Protein AF-A0A1G1VL61-F1 (afdb_monomer)

Structure (mmCIF, N/CA/C/O backbone):
data_AF-A0A1G1VL61-F1
#
_entry.id   AF-A0A1G1VL61-F1
#
loop_
_atom_site.group_PDB
_atom_site.id
_atom_site.type_symbol
_atom_site.label_atom_id
_atom_site.label_alt_id
_atom_site.label_comp_id
_atom_site.label_asym_id
_atom_site.label_entity_id
_atom_site.label_seq_id
_atom_site.pdbx_PDB_ins_code
_atom_site.Cartn_x
_atom_site.Cartn_y
_atom_site.Cartn_z
_atom_site.occupancy
_atom_site.B_iso_or_equiv
_atom_site.auth_seq_id
_atom_site.auth_comp_id
_atom_site.auth_asym_id
_atom_site.auth_atom_id
_atom_site.pdbx_PDB_model_num
ATOM 1 N N . MET A 1 1 ? 10.525 -21.951 -24.535 1.00 38.69 1 MET A N 1
ATOM 2 C CA . MET A 1 1 ? 9.734 -23.076 -23.991 1.00 38.69 1 MET A CA 1
ATOM 3 C C . MET A 1 1 ? 8.609 -22.480 -23.160 1.00 38.69 1 MET A C 1
ATOM 5 O O . MET A 1 1 ? 8.905 -21.540 -22.434 1.00 38.69 1 MET A O 1
ATOM 9 N N . PRO A 1 2 ? 7.349 -22.923 -23.285 1.00 36.00 2 PRO A N 1
ATOM 10 C CA . PRO A 1 2 ? 6.285 -22.429 -22.418 1.00 36.00 2 PRO A CA 1
ATOM 11 C C . PRO A 1 2 ? 6.522 -22.959 -20.998 1.00 36.00 2 PRO A C 1
ATOM 13 O O . PRO A 1 2 ? 6.741 -24.156 -20.819 1.00 36.00 2 PRO A O 1
ATOM 16 N N . HIS A 1 3 ? 6.521 -22.069 -20.005 1.00 34.16 3 HIS A N 1
ATOM 17 C CA . HIS A 1 3 ? 6.534 -22.472 -18.600 1.00 34.16 3 HIS A CA 1
ATOM 18 C C . HIS A 1 3 ? 5.297 -23.338 -18.308 1.00 34.16 3 HIS A C 1
ATOM 20 O O . HIS A 1 3 ? 4.214 -23.023 -18.818 1.00 34.16 3 HIS A O 1
ATOM 26 N N . PRO A 1 4 ? 5.420 -24.416 -17.513 1.00 39.47 4 PRO A N 1
ATOM 27 C CA . PRO A 1 4 ? 4.259 -25.160 -17.054 1.00 39.47 4 PRO A CA 1
ATOM 28 C C . PRO A 1 4 ? 3.351 -24.191 -16.295 1.00 39.47 4 PRO A C 1
ATOM 30 O O . PRO A 1 4 ? 3.792 -23.542 -15.348 1.00 39.47 4 PRO A O 1
ATOM 33 N N . LYS A 1 5 ? 2.094 -24.061 -16.724 1.00 43.06 5 LYS A N 1
ATOM 34 C CA . LYS A 1 5 ? 1.066 -23.432 -15.897 1.00 43.06 5 LYS A CA 1
ATOM 35 C C . LYS A 1 5 ? 0.778 -24.406 -14.760 1.00 43.06 5 LYS A C 1
ATOM 37 O O . LYS A 1 5 ? -0.029 -25.313 -14.928 1.00 43.06 5 LYS A O 1
ATOM 42 N N . GLU A 1 6 ? 1.483 -24.270 -13.643 1.00 48.53 6 GLU A N 1
ATOM 43 C CA . GLU A 1 6 ? 1.003 -24.841 -12.389 1.00 48.53 6 GLU A CA 1
ATOM 44 C C . GLU A 1 6 ? -0.341 -24.174 -12.087 1.00 48.53 6 GLU A C 1
ATOM 46 O O . GLU A 1 6 ? -0.409 -22.985 -11.774 1.00 48.53 6 GLU A O 1
ATOM 51 N N . GLU A 1 7 ? -1.431 -24.920 -12.255 1.00 48.75 7 GLU A N 1
ATOM 52 C CA . GLU A 1 7 ? -2.734 -24.519 -11.739 1.00 48.75 7 GLU A CA 1
ATOM 53 C C . GLU A 1 7 ? -2.649 -24.544 -10.211 1.00 48.75 7 GLU A C 1
ATOM 55 O O . GLU A 1 7 ? -2.869 -25.568 -9.563 1.00 48.75 7 GLU A O 1
ATOM 60 N N . LEU A 1 8 ? -2.281 -23.402 -9.624 1.00 55.00 8 LEU A N 1
ATOM 61 C CA . LEU A 1 8 ? -2.413 -23.170 -8.192 1.00 55.00 8 LEU A CA 1
ATOM 62 C C . LEU A 1 8 ? -3.884 -23.380 -7.827 1.00 55.00 8 LEU A C 1
ATOM 64 O O . LEU A 1 8 ? -4.746 -22.561 -8.145 1.00 55.00 8 LEU A O 1
ATOM 68 N N . THR A 1 9 ? -4.176 -24.492 -7.158 1.00 61.91 9 THR A N 1
ATOM 69 C CA . THR A 1 9 ? -5.489 -24.723 -6.557 1.00 61.91 9 THR A CA 1
ATOM 70 C C . THR A 1 9 ? -5.588 -23.820 -5.330 1.00 61.91 9 THR A C 1
ATOM 72 O O . THR A 1 9 ? -5.198 -24.196 -4.228 1.00 61.91 9 THR A O 1
ATOM 75 N N . ILE A 1 10 ? -6.033 -22.581 -5.533 1.00 60.66 10 ILE A N 1
ATOM 76 C CA . ILE A 1 10 ? -6.198 -21.606 -4.454 1.00 60.66 10 ILE A CA 1
ATOM 77 C C . ILE A 1 10 ? -7.452 -21.981 -3.666 1.00 60.66 10 ILE A C 1
ATOM 79 O O . ILE A 1 10 ? -8.575 -21.846 -4.153 1.00 60.66 10 ILE A O 1
ATOM 83 N N . ILE A 1 11 ? -7.265 -22.448 -2.434 1.00 69.19 11 ILE A N 1
ATOM 84 C CA . ILE A 1 11 ? -8.365 -22.654 -1.490 1.00 69.19 11 ILE A CA 1
ATOM 85 C C . ILE A 1 11 ? -8.821 -21.263 -1.010 1.00 69.19 11 ILE A C 1
ATOM 87 O O . ILE A 1 11 ? -7.979 -20.463 -0.612 1.00 69.19 11 ILE A O 1
ATOM 91 N N . PRO A 1 12 ? -10.123 -20.921 -1.006 1.00 70.69 12 PRO A N 1
ATOM 92 C CA . PRO A 1 12 ? -10.587 -19.579 -0.629 1.00 70.69 12 PRO A CA 1
ATOM 93 C C . PRO A 1 12 ? -10.062 -19.068 0.725 1.00 70.69 12 PRO A C 1
ATOM 95 O O . PRO A 1 12 ? -9.829 -17.871 0.882 1.00 70.69 12 PRO A O 1
ATOM 98 N N . GLU A 1 13 ? -9.838 -19.975 1.676 1.00 73.31 13 GLU A N 1
ATOM 99 C CA . GLU A 1 13 ? -9.295 -19.700 3.013 1.00 73.31 13 GLU A CA 1
ATOM 100 C C . GLU A 1 13 ? -7.820 -19.276 2.995 1.00 73.31 13 GLU A C 1
ATOM 102 O O . GLU A 1 13 ? -7.398 -18.516 3.865 1.00 73.31 13 GLU A O 1
ATOM 107 N N . THR A 1 14 ? -7.034 -19.705 1.999 1.00 80.19 14 THR A N 1
ATOM 108 C CA . THR A 1 14 ? -5.653 -19.224 1.837 1.00 80.19 14 THR A CA 1
ATOM 109 C C . THR A 1 14 ? -5.646 -17.811 1.266 1.00 80.19 14 THR A C 1
ATOM 111 O O . THR A 1 14 ? -4.883 -16.960 1.722 1.00 80.19 14 THR A O 1
ATOM 114 N N . LEU A 1 15 ? -6.553 -17.513 0.329 1.00 86.19 15 LEU A N 1
ATOM 115 C CA . LEU A 1 15 ? -6.683 -16.171 -0.237 1.00 86.19 15 LEU A CA 1
ATOM 116 C C . LEU A 1 15 ? -7.316 -15.175 0.738 1.00 86.19 15 LEU A C 1
ATOM 118 O O . LEU A 1 15 ? -7.045 -13.988 0.619 1.00 86.19 15 LEU A O 1
ATOM 122 N N . TRP A 1 16 ? -8.124 -15.610 1.701 1.00 89.88 16 TRP A N 1
ATOM 123 C CA . TRP A 1 16 ? -8.750 -14.744 2.706 1.00 89.88 16 TRP A CA 1
ATOM 124 C C . TRP A 1 16 ? -8.612 -15.370 4.096 1.00 89.88 16 TRP A C 1
ATOM 126 O O . TRP A 1 16 ? -9.572 -15.956 4.603 1.00 89.88 16 TRP A O 1
ATOM 136 N N . PRO A 1 17 ? -7.424 -15.273 4.715 1.00 92.38 17 PRO A N 1
ATOM 137 C CA . PRO A 1 17 ? -7.204 -15.868 6.020 1.00 92.38 17 PRO A CA 1
ATOM 138 C C . PRO A 1 17 ? -8.090 -15.188 7.069 1.00 92.38 17 PRO A C 1
ATOM 140 O O . PRO A 1 17 ? -8.279 -13.972 7.055 1.00 92.38 17 PRO A O 1
ATOM 143 N N . SER A 1 18 ? -8.613 -15.974 8.009 1.00 92.25 18 SER A N 1
ATOM 144 C CA . SER A 1 18 ? -9.629 -15.538 8.981 1.00 92.25 18 SER A CA 1
ATOM 145 C C . SER A 1 18 ? -9.185 -14.409 9.915 1.00 92.25 18 SER A C 1
ATOM 147 O O . SER A 1 18 ? -10.031 -13.723 10.488 1.00 92.25 18 SER A O 1
ATOM 149 N N . HIS A 1 19 ? -7.874 -14.195 10.069 1.00 93.75 19 HIS A N 1
ATOM 150 C CA . HIS A 1 19 ? -7.347 -13.082 10.853 1.00 93.75 19 HIS A CA 1
ATOM 151 C C . HIS A 1 19 ? -7.482 -11.724 10.143 1.00 93.75 19 HIS A C 1
ATOM 153 O O . HIS A 1 19 ? -7.503 -10.701 10.821 1.00 93.75 19 HIS A O 1
ATOM 159 N N . LEU A 1 20 ? -7.624 -11.694 8.812 1.00 96.88 20 LEU A N 1
ATOM 160 C CA . LEU A 1 20 ? -7.815 -10.461 8.046 1.00 96.88 20 LEU A CA 1
ATOM 161 C C . LEU A 1 20 ? -9.302 -10.113 7.960 1.00 96.88 20 LEU A C 1
ATOM 163 O O . LEU A 1 20 ? -10.053 -10.669 7.154 1.00 96.88 20 LEU A O 1
ATOM 167 N N . LEU A 1 21 ? -9.729 -9.168 8.795 1.00 97.81 21 LEU A N 1
ATOM 168 C CA . LEU A 1 21 ? -11.098 -8.668 8.791 1.00 97.81 21 LEU A CA 1
ATOM 169 C C . LEU A 1 21 ? -11.224 -7.523 7.793 1.00 97.81 21 LEU A C 1
ATOM 171 O O . LEU A 1 21 ? -10.559 -6.505 7.926 1.00 97.81 21 LEU A O 1
ATOM 175 N N . TYR A 1 22 ? -12.111 -7.673 6.816 1.00 97.81 22 TYR A N 1
ATOM 176 C CA . TYR A 1 22 ? -12.442 -6.620 5.860 1.00 97.81 22 TYR A CA 1
ATOM 177 C C . TYR A 1 22 ? -13.858 -6.140 6.109 1.00 97.81 22 TYR A C 1
ATOM 179 O O . TYR A 1 22 ? -14.789 -6.945 6.046 1.00 97.81 22 TYR A O 1
ATOM 187 N N . TRP A 1 23 ? -14.038 -4.833 6.294 1.00 97.38 23 TRP A N 1
ATOM 188 C CA . TRP A 1 23 ? -15.348 -4.237 6.558 1.00 97.38 23 TRP A CA 1
ATOM 189 C C . TRP A 1 23 ? -16.399 -4.682 5.535 1.00 97.38 23 TRP A C 1
ATOM 191 O O . TRP A 1 23 ? -17.461 -5.180 5.897 1.00 97.38 23 TRP A O 1
ATOM 201 N N . ARG A 1 24 ? -16.068 -4.603 4.238 1.00 95.62 24 ARG A N 1
ATOM 202 C CA . ARG A 1 24 ? -16.962 -4.991 3.129 1.00 95.62 24 ARG A CA 1
ATOM 203 C C . ARG A 1 24 ? -17.311 -6.485 3.076 1.00 95.62 24 ARG A C 1
ATOM 205 O O . ARG A 1 24 ? -18.178 -6.877 2.301 1.00 95.62 24 ARG A O 1
ATOM 212 N N . ARG A 1 25 ? -16.617 -7.324 3.851 1.00 95.06 25 ARG A N 1
ATOM 213 C CA . ARG A 1 25 ? -16.835 -8.778 3.941 1.00 95.06 25 ARG A CA 1
ATOM 214 C C . ARG A 1 25 ? -17.492 -9.195 5.259 1.00 95.06 25 ARG A C 1
ATOM 216 O O . ARG A 1 25 ? -17.761 -10.380 5.439 1.00 95.06 25 ARG A O 1
ATOM 223 N N . MET A 1 26 ? -17.740 -8.252 6.166 1.00 96.50 26 MET A N 1
ATOM 224 C CA . MET A 1 26 ? -18.399 -8.497 7.444 1.00 96.50 26 MET A CA 1
ATOM 225 C C . MET A 1 26 ? -19.888 -8.155 7.350 1.00 96.50 26 MET A C 1
ATOM 227 O O . MET A 1 26 ? -20.282 -7.133 6.793 1.00 96.50 26 MET A O 1
ATOM 231 N N . GLY A 1 27 ? -20.735 -9.005 7.927 1.00 96.94 27 GLY A N 1
ATOM 232 C CA . GLY A 1 27 ? -22.134 -8.677 8.181 1.00 96.94 27 GLY A CA 1
ATOM 233 C C . GLY A 1 27 ? -22.278 -7.716 9.364 1.00 96.94 27 GLY A C 1
ATOM 234 O O . GLY A 1 27 ? -21.432 -7.678 10.257 1.00 96.94 27 GLY A O 1
ATOM 235 N N . SER A 1 28 ? -23.400 -6.995 9.431 1.00 96.62 28 SER A N 1
ATOM 236 C CA . SER A 1 28 ? -23.691 -6.048 10.523 1.00 96.62 28 SER A CA 1
ATOM 237 C C . SER A 1 28 ? -23.588 -6.675 11.917 1.00 96.62 28 SER A C 1
ATOM 239 O O . SER A 1 28 ? -23.075 -6.049 12.841 1.00 96.62 28 SER A O 1
ATOM 241 N N . ARG A 1 29 ? -24.010 -7.938 12.063 1.00 97.62 29 ARG A N 1
ATOM 242 C CA . ARG A 1 29 ? -23.866 -8.698 13.310 1.00 97.62 29 ARG A CA 1
ATOM 243 C C . ARG A 1 29 ? -22.401 -8.887 13.714 1.00 97.62 29 ARG A C 1
ATOM 245 O O . ARG A 1 29 ? -22.082 -8.681 14.875 1.00 97.62 29 ARG A O 1
ATOM 252 N N . GLN A 1 30 ? -21.522 -9.227 12.769 1.00 97.19 30 GLN A N 1
ATOM 253 C CA . GLN A 1 30 ? -20.094 -9.423 13.047 1.00 97.19 30 GLN A CA 1
ATOM 254 C C . GLN A 1 30 ? -19.422 -8.113 13.471 1.00 97.19 30 GLN A C 1
ATOM 256 O O . GLN A 1 30 ? -18.553 -8.128 14.334 1.00 97.19 30 GLN A O 1
ATOM 261 N N . ILE A 1 31 ? -19.835 -6.981 12.891 1.00 97.12 31 ILE A N 1
ATOM 262 C CA . ILE A 1 31 ? -19.342 -5.653 13.286 1.00 97.12 31 ILE A CA 1
ATOM 263 C C . ILE A 1 31 ? -19.796 -5.315 14.715 1.00 97.12 31 ILE A C 1
ATOM 265 O O . ILE A 1 31 ? -18.966 -4.912 15.526 1.00 97.12 31 ILE A O 1
ATOM 269 N N . SER A 1 32 ? -21.075 -5.536 15.050 1.00 96.88 32 SER A N 1
ATOM 270 C CA . SER A 1 32 ? -21.592 -5.323 16.416 1.00 96.88 32 SER A CA 1
ATOM 271 C C . SER A 1 32 ? -20.860 -6.197 17.435 1.00 96.88 32 SER A C 1
ATOM 273 O O . SER A 1 32 ? -20.346 -5.693 18.428 1.00 96.88 32 SER A O 1
ATOM 275 N N . GLU A 1 33 ? -20.738 -7.498 17.150 1.00 97.38 33 GLU A N 1
ATOM 276 C CA . GLU A 1 33 ? -20.029 -8.450 18.011 1.00 97.38 33 GLU A CA 1
ATOM 277 C C . GLU A 1 33 ? -18.554 -8.060 18.181 1.00 97.38 33 GLU A C 1
ATOM 279 O O . GLU A 1 33 ? -18.037 -8.122 19.293 1.00 97.38 33 GLU A O 1
ATOM 284 N N . TYR A 1 34 ? -17.887 -7.591 17.119 1.00 97.31 34 TYR A N 1
ATOM 285 C CA . TYR A 1 34 ? -16.512 -7.100 17.206 1.00 97.31 34 TYR A CA 1
ATOM 286 C C . TYR A 1 34 ? -16.393 -5.922 18.180 1.00 97.31 34 TYR A C 1
ATOM 288 O O . TYR A 1 34 ? -15.501 -5.927 19.028 1.00 97.31 34 TYR A O 1
ATOM 296 N N . VAL A 1 35 ? -17.284 -4.931 18.091 1.00 96.25 35 VAL A N 1
ATOM 297 C CA . VAL A 1 35 ? -17.274 -3.761 18.984 1.00 96.25 35 VAL A CA 1
ATOM 298 C C . VAL A 1 35 ? -17.598 -4.151 20.429 1.00 96.25 35 VAL A C 1
ATOM 300 O O . VAL A 1 35 ? -16.987 -3.627 21.356 1.00 96.25 35 VAL A O 1
ATOM 303 N N . GLU A 1 36 ? -18.536 -5.070 20.644 1.00 96.12 36 GLU A N 1
ATOM 304 C CA . GLU A 1 36 ? -18.934 -5.509 21.987 1.00 96.12 36 GLU A CA 1
ATOM 305 C C . GLU A 1 36 ? -17.860 -6.363 22.675 1.00 96.12 36 GLU A C 1
ATOM 307 O O . GLU A 1 36 ? -17.663 -6.259 23.885 1.00 96.12 36 GLU A O 1
ATOM 312 N N . GLN A 1 37 ? -17.171 -7.220 21.916 1.00 96.38 37 GLN A N 1
ATOM 313 C CA . GLN A 1 37 ? -16.260 -8.231 22.463 1.00 96.38 37 GLN A CA 1
ATOM 314 C C . GLN A 1 37 ? -14.792 -7.791 22.459 1.00 96.38 37 GLN A C 1
ATOM 316 O O . GLN A 1 37 ? -13.996 -8.300 23.251 1.00 96.38 37 GLN A O 1
ATOM 321 N N . THR A 1 38 ? -14.410 -6.858 21.583 1.00 95.06 38 THR A N 1
ATOM 322 C CA . THR A 1 38 ? -13.029 -6.372 21.496 1.00 95.06 38 THR A CA 1
ATOM 323 C C . THR A 1 38 ? -12.827 -5.212 22.466 1.00 95.06 38 THR A C 1
ATOM 325 O O . THR A 1 38 ? -13.545 -4.218 22.366 1.00 95.06 38 THR A O 1
ATOM 328 N N . PRO A 1 39 ? -11.833 -5.263 23.370 1.00 92.25 39 PRO A N 1
ATOM 329 C CA . PRO A 1 39 ? -11.508 -4.129 24.229 1.00 92.25 39 PRO A CA 1
ATOM 330 C C . PRO A 1 39 ? -11.236 -2.858 23.418 1.00 92.25 39 PRO A C 1
ATOM 332 O O . PRO A 1 39 ? -10.547 -2.906 22.396 1.00 92.25 39 PRO A O 1
ATOM 335 N N . SER A 1 40 ? -11.760 -1.716 23.873 1.00 88.75 40 SER A N 1
ATOM 336 C CA . SER A 1 40 ? -11.710 -0.436 23.142 1.00 88.75 40 SER A CA 1
ATOM 337 C C . SER A 1 40 ? -10.297 -0.023 22.713 1.00 88.75 40 SER A C 1
ATOM 339 O O . SER A 1 40 ? -10.105 0.614 21.679 1.00 88.75 40 SER A O 1
ATOM 341 N N . GLU A 1 41 ? -9.283 -0.413 23.482 1.00 87.50 41 GLU A N 1
ATOM 342 C CA . GLU A 1 41 ? -7.887 -0.123 23.211 1.00 87.50 41 GLU A CA 1
ATOM 343 C C . GLU A 1 41 ? -7.312 -0.924 22.038 1.00 87.50 41 GLU A C 1
ATOM 345 O O . GLU A 1 41 ? -6.346 -0.464 21.428 1.00 87.50 41 GLU A O 1
ATOM 350 N N . LYS A 1 42 ? -7.936 -2.061 21.702 1.00 91.88 42 LYS A N 1
ATOM 351 C CA . LYS A 1 42 ? -7.600 -2.947 20.579 1.00 91.88 42 LYS A CA 1
ATOM 352 C C . LYS A 1 42 ? -8.512 -2.763 19.363 1.00 91.88 42 LYS A C 1
ATOM 354 O O . LYS A 1 42 ? -8.236 -3.332 18.312 1.00 91.88 42 LYS A O 1
ATOM 359 N N . GLN A 1 43 ? -9.581 -1.976 19.481 1.00 95.19 43 GLN A N 1
ATOM 360 C CA . GLN A 1 43 ? -10.453 -1.651 18.356 1.00 95.19 43 GLN A CA 1
ATOM 361 C C . GLN A 1 43 ? -9.757 -0.656 17.424 1.00 95.19 43 GLN A C 1
ATOM 363 O O . GLN A 1 43 ? -9.713 0.542 17.702 1.00 95.19 43 GLN A O 1
ATOM 368 N N . LEU A 1 44 ? -9.224 -1.158 16.312 1.00 97.44 44 LEU A N 1
ATOM 369 C CA . LEU A 1 44 ? -8.540 -0.366 15.296 1.00 97.44 44 LEU A CA 1
ATOM 370 C C . LEU A 1 44 ? -9.173 -0.587 13.921 1.00 97.44 44 LEU A C 1
ATOM 372 O O . LEU A 1 44 ? -9.375 -1.729 13.504 1.00 97.44 44 LEU A O 1
ATOM 376 N N . ILE A 1 45 ? -9.424 0.510 13.210 1.00 98.19 45 ILE A N 1
ATOM 377 C CA . ILE A 1 45 ? -9.709 0.498 11.775 1.00 98.19 45 ILE A CA 1
ATOM 378 C C . ILE A 1 45 ? -8.443 0.901 11.013 1.00 98.19 45 ILE A C 1
ATOM 380 O O . ILE A 1 45 ? -7.865 1.956 11.287 1.00 98.19 45 ILE A O 1
ATOM 384 N N . LEU A 1 46 ? -8.033 0.080 10.049 1.00 98.25 46 LEU A N 1
ATOM 385 C CA . LEU A 1 46 ? -7.002 0.415 9.069 1.00 98.25 46 LEU A CA 1
ATOM 386 C C . LEU A 1 46 ? -7.678 0.851 7.773 1.00 98.25 46 LEU A C 1
ATOM 388 O O . LEU A 1 46 ? -8.406 0.070 7.171 1.00 98.25 46 LEU A O 1
ATOM 392 N N . PHE A 1 47 ? -7.423 2.069 7.318 1.00 96.81 47 PHE A N 1
ATOM 393 C CA . PHE A 1 47 ? -7.833 2.510 5.991 1.00 96.81 47 PHE A CA 1
ATOM 394 C C . PHE A 1 47 ? -6.709 2.251 4.996 1.00 96.81 47 PHE A C 1
ATOM 396 O O . PHE A 1 47 ? -5.612 2.771 5.186 1.00 96.81 47 PHE A O 1
ATOM 403 N N . ALA A 1 48 ? -6.983 1.496 3.937 1.00 96.62 48 ALA A N 1
ATOM 404 C CA . ALA A 1 48 ? -6.114 1.436 2.764 1.00 96.62 48 ALA A CA 1
ATOM 405 C C . ALA A 1 48 ? -6.627 2.450 1.738 1.00 96.62 48 ALA A C 1
ATOM 407 O O . ALA A 1 48 ? -7.806 2.414 1.377 1.00 96.62 48 ALA A O 1
ATOM 408 N N . TRP A 1 49 ? -5.774 3.380 1.306 1.00 93.06 49 TRP A N 1
ATOM 409 C CA . TRP A 1 49 ? -6.202 4.480 0.443 1.00 93.06 49 TRP A CA 1
ATOM 410 C C . TRP A 1 49 ? -5.153 4.847 -0.599 1.00 93.06 49 TRP A C 1
ATOM 412 O O . TRP A 1 49 ? -3.972 4.969 -0.293 1.00 93.06 49 TRP A O 1
ATOM 422 N N . GLY A 1 50 ? -5.609 5.069 -1.820 1.00 92.44 50 GLY A N 1
ATOM 423 C CA . GLY A 1 50 ? -4.842 5.545 -2.957 1.00 92.44 50 GLY A CA 1
ATOM 424 C C . GLY A 1 50 ? -5.743 6.385 -3.857 1.00 92.44 50 GLY A C 1
ATOM 425 O O . GLY A 1 50 ? -6.634 7.098 -3.383 1.00 92.44 50 GLY A O 1
ATOM 426 N N . VAL A 1 51 ? -5.511 6.317 -5.160 1.00 90.50 51 VAL A N 1
ATOM 427 C CA . VAL A 1 51 ? -6.300 7.027 -6.164 1.00 90.50 51 VAL A CA 1
ATOM 428 C C . VAL A 1 51 ? -6.268 6.256 -7.481 1.00 90.50 51 VAL A C 1
ATOM 430 O O . VAL A 1 51 ? -5.328 5.515 -7.757 1.00 90.50 51 VAL A O 1
ATOM 433 N N . LEU A 1 52 ? -7.310 6.414 -8.299 1.00 91.94 52 LEU A N 1
ATOM 434 C CA . LEU A 1 52 ? -7.270 5.976 -9.691 1.00 91.94 52 LEU A CA 1
ATOM 435 C C . LEU A 1 52 ? -6.524 7.011 -10.517 1.00 91.94 52 LEU A C 1
ATOM 437 O O . LEU A 1 52 ? -7.071 8.076 -10.821 1.00 91.94 52 LEU A O 1
ATOM 441 N N . GLU A 1 53 ? -5.293 6.693 -10.894 1.00 88.88 53 GLU A N 1
ATOM 442 C CA . GLU A 1 53 ? -4.452 7.594 -11.664 1.00 88.88 53 GLU A CA 1
ATOM 443 C C . GLU A 1 53 ? -3.459 6.871 -12.580 1.00 88.88 53 GLU A C 1
ATOM 445 O O . GLU A 1 53 ? -3.175 5.684 -12.426 1.00 88.88 53 GLU A O 1
ATOM 450 N N . ALA A 1 54 ? -2.960 7.562 -13.604 1.00 87.88 54 ALA A N 1
ATOM 451 C CA . ALA A 1 54 ? -2.125 6.916 -14.610 1.00 87.88 54 ALA A CA 1
ATOM 452 C C . ALA A 1 54 ? -0.718 6.611 -14.081 1.00 87.88 54 ALA A C 1
ATOM 454 O O . ALA A 1 5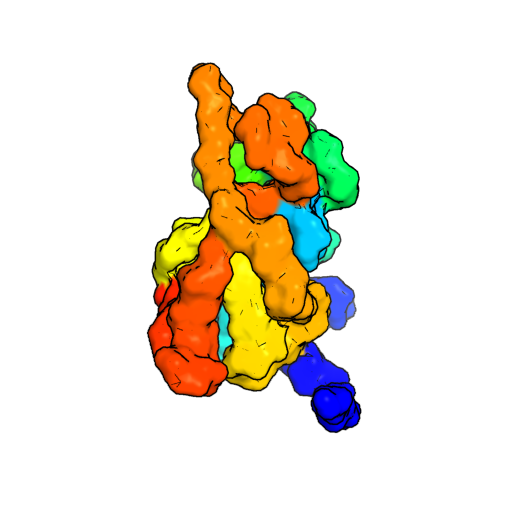4 ? 0.016 7.518 -13.697 1.00 87.88 54 ALA A O 1
ATOM 455 N N . HIS A 1 55 ? -0.315 5.343 -14.166 1.00 89.88 55 HIS A N 1
ATOM 456 C CA . HIS A 1 55 ? 0.981 4.845 -13.705 1.00 89.88 55 HIS A CA 1
ATOM 457 C C . HIS A 1 55 ? 1.852 4.335 -14.859 1.00 89.88 55 HIS A C 1
ATOM 459 O O . HIS A 1 55 ? 2.437 3.250 -14.830 1.00 89.88 55 HIS A O 1
ATOM 465 N N . GLY A 1 56 ? 1.925 5.114 -15.934 1.00 84.75 56 GLY A N 1
ATOM 466 C CA . GLY A 1 56 ? 2.647 4.687 -17.120 1.00 84.75 56 GLY A CA 1
ATOM 467 C C . GLY A 1 56 ? 1.865 3.698 -17.985 1.00 84.75 56 GLY A C 1
ATOM 468 O O . GLY A 1 56 ? 0.668 3.487 -17.802 1.00 84.75 56 GLY A O 1
ATOM 469 N N . PRO A 1 57 ? 2.535 3.096 -18.980 1.00 84.94 57 PRO A N 1
ATOM 470 C CA . PRO A 1 57 ? 1.885 2.207 -19.938 1.00 84.94 57 PRO A CA 1
ATOM 471 C C . PRO A 1 57 ? 1.600 0.800 -19.394 1.00 84.94 57 PRO A C 1
ATOM 473 O O . PRO A 1 57 ? 0.859 0.060 -20.040 1.00 84.94 57 PRO A O 1
ATOM 476 N N . PHE A 1 58 ? 2.209 0.406 -18.270 1.00 90.38 58 PHE A N 1
ATOM 477 C CA . PHE A 1 58 ? 2.235 -0.996 -17.840 1.00 90.38 58 PHE A CA 1
ATOM 478 C C . PHE A 1 58 ? 1.632 -1.265 -16.464 1.00 90.38 58 PHE A C 1
ATOM 480 O O . PHE A 1 58 ? 1.168 -2.382 -16.235 1.00 90.38 58 PHE A O 1
ATOM 487 N N . LEU A 1 59 ? 1.632 -0.288 -15.556 1.00 93.00 59 LEU A N 1
ATOM 488 C CA . LEU A 1 59 ? 1.024 -0.458 -14.238 1.00 93.00 59 LEU A CA 1
ATOM 489 C C . LEU A 1 59 ? -0.474 -0.114 -14.282 1.00 93.00 59 LEU A C 1
ATOM 491 O O . LEU A 1 59 ? -0.901 0.701 -15.106 1.00 93.00 59 LEU A O 1
ATOM 495 N N . PRO A 1 60 ? -1.295 -0.742 -13.423 1.00 93.44 60 PRO A N 1
ATOM 496 C CA . PRO A 1 60 ? -2.726 -0.471 -13.372 1.00 93.44 60 PRO A CA 1
ATOM 497 C C . PRO A 1 60 ? -3.012 0.947 -12.868 1.00 93.44 60 PRO A C 1
ATOM 499 O O . PRO A 1 60 ? -2.251 1.511 -12.092 1.00 93.44 60 PRO A O 1
ATOM 502 N N . VAL A 1 61 ? -4.171 1.499 -13.234 1.00 92.81 61 VAL A N 1
ATOM 503 C CA . VAL A 1 61 ? -4.594 2.814 -12.717 1.00 92.81 61 VAL A CA 1
ATOM 504 C C . VAL A 1 61 ? -4.902 2.807 -11.217 1.00 92.81 61 VAL A C 1
ATOM 506 O O . VAL A 1 61 ? -4.827 3.841 -10.576 1.00 92.81 61 VAL A O 1
ATOM 509 N N . ALA A 1 62 ? -5.212 1.639 -10.652 1.00 94.94 62 ALA A N 1
ATOM 510 C CA . ALA A 1 62 ? -5.440 1.428 -9.221 1.00 94.94 62 ALA A CA 1
ATOM 511 C C . ALA A 1 62 ? -4.152 1.050 -8.462 1.00 94.94 62 ALA A C 1
ATOM 513 O O . ALA A 1 62 ? -4.213 0.437 -7.401 1.00 94.94 62 ALA A O 1
ATOM 514 N N . ASN A 1 63 ? -2.973 1.346 -9.025 1.00 95.38 63 ASN A N 1
ATOM 515 C CA . ASN A 1 63 ? -1.690 0.967 -8.436 1.00 95.38 63 ASN A CA 1
ATOM 516 C C . ASN A 1 63 ? -1.596 1.373 -6.957 1.00 95.38 63 ASN A C 1
ATOM 518 O O . ASN A 1 63 ? -1.354 0.517 -6.112 1.00 95.38 63 ASN A O 1
ATOM 522 N N . ASP A 1 64 ? -1.892 2.630 -6.635 1.00 94.94 64 ASP A N 1
ATOM 523 C CA . ASP A 1 64 ? -1.759 3.175 -5.279 1.00 94.94 64 ASP A CA 1
ATOM 524 C C . ASP A 1 64 ? -2.627 2.451 -4.251 1.00 94.94 64 ASP A C 1
ATOM 526 O O . ASP A 1 64 ? -2.178 2.145 -3.142 1.00 94.94 64 ASP A O 1
ATOM 530 N N . SER A 1 65 ? -3.876 2.146 -4.611 1.00 95.75 65 SER A N 1
ATOM 531 C CA . SER A 1 65 ? -4.807 1.455 -3.720 1.00 95.75 65 SER A CA 1
ATOM 532 C C . SER A 1 65 ? -4.444 -0.021 -3.568 1.00 95.75 65 SER A C 1
ATOM 534 O O . SER A 1 65 ? -4.518 -0.552 -2.456 1.00 95.75 65 SER A O 1
ATOM 536 N N . HIS A 1 66 ? -3.977 -0.682 -4.632 1.00 97.56 66 HIS A N 1
ATOM 537 C CA . HIS A 1 66 ? -3.471 -2.053 -4.559 1.00 97.56 66 HIS A CA 1
ATOM 538 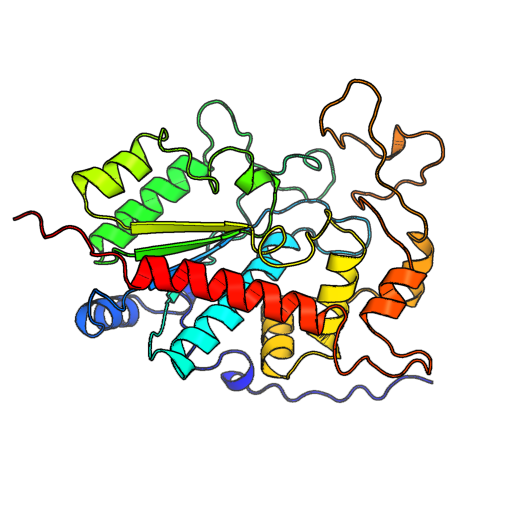C C . HIS A 1 66 ? -2.243 -2.143 -3.643 1.00 97.56 66 HIS A C 1
ATOM 540 O O . HIS A 1 66 ? -2.186 -2.985 -2.745 1.00 97.56 66 HIS A O 1
ATOM 546 N N . LEU A 1 67 ? -1.288 -1.234 -3.837 1.00 97.56 67 LEU A N 1
ATOM 547 C CA . LEU A 1 67 ? -0.076 -1.081 -3.042 1.00 97.56 67 LEU A CA 1
ATOM 548 C C . LEU A 1 67 ? -0.407 -0.848 -1.556 1.00 97.56 67 LEU A C 1
ATOM 550 O O . LEU A 1 67 ? 0.042 -1.607 -0.692 1.00 97.56 67 LEU A O 1
ATOM 554 N N . ALA A 1 68 ? -1.262 0.132 -1.253 1.00 97.62 68 ALA A N 1
ATOM 555 C CA . ALA A 1 68 ? -1.723 0.401 0.110 1.00 97.62 68 ALA A CA 1
ATOM 556 C C . ALA A 1 68 ? -2.447 -0.795 0.749 1.00 97.62 68 ALA A C 1
ATOM 558 O O . ALA A 1 68 ? -2.286 -1.047 1.944 1.00 97.62 68 ALA A O 1
ATOM 559 N N . SER A 1 69 ? -3.208 -1.560 -0.034 1.00 98.25 69 SER A N 1
ATOM 560 C CA . SER A 1 69 ? -3.935 -2.731 0.464 1.00 98.25 69 SER A CA 1
ATOM 561 C C . SER A 1 69 ? -3.002 -3.894 0.817 1.00 98.25 69 SER A C 1
ATOM 563 O O . SER A 1 69 ? -3.228 -4.572 1.821 1.00 98.25 69 SER A O 1
ATOM 565 N N . VAL A 1 70 ? -1.905 -4.082 0.072 1.00 98.38 70 VAL A N 1
ATOM 566 C CA . VAL A 1 70 ? -0.860 -5.058 0.435 1.00 98.38 70 VAL A CA 1
ATOM 567 C C . VAL A 1 70 ? -0.167 -4.674 1.741 1.00 98.38 70 VAL A C 1
ATOM 569 O O . VAL A 1 70 ? 0.018 -5.519 2.619 1.00 98.38 70 VAL A O 1
ATOM 572 N N . ALA A 1 71 ? 0.168 -3.394 1.912 1.00 98.50 71 ALA A N 1
ATOM 573 C CA . ALA A 1 71 ? 0.715 -2.897 3.172 1.00 98.50 71 ALA A CA 1
ATOM 574 C C . ALA A 1 71 ? -0.281 -3.070 4.337 1.00 98.50 71 ALA A C 1
ATOM 576 O O . ALA A 1 71 ? 0.113 -3.482 5.429 1.00 98.50 71 ALA A O 1
ATOM 577 N N . ALA A 1 72 ? -1.574 -2.814 4.110 1.00 98.62 72 ALA A N 1
ATOM 578 C CA . ALA A 1 72 ? -2.618 -2.994 5.119 1.00 98.62 72 ALA A CA 1
ATOM 579 C C . ALA A 1 72 ? -2.777 -4.452 5.565 1.00 98.62 72 ALA A C 1
ATOM 581 O O . ALA A 1 72 ? -2.908 -4.705 6.764 1.00 98.62 72 ALA A O 1
ATOM 582 N N . ASP A 1 73 ? -2.709 -5.404 4.634 1.00 98.56 73 ASP A N 1
ATOM 583 C CA . ASP A 1 73 ? -2.719 -6.830 4.959 1.00 98.56 73 ASP A CA 1
ATOM 584 C C . ASP A 1 73 ? -1.534 -7.234 5.827 1.00 98.56 73 ASP A C 1
ATOM 586 O O . ASP A 1 73 ? -1.709 -7.936 6.823 1.00 98.56 73 ASP A O 1
ATOM 590 N N . GLU A 1 74 ? -0.330 -6.789 5.468 1.00 98.50 74 GLU A N 1
ATOM 591 C CA . GLU A 1 74 ? 0.878 -7.137 6.211 1.00 98.50 74 GLU A CA 1
ATOM 592 C C . GLU A 1 74 ? 0.871 -6.522 7.618 1.00 98.50 74 GLU A C 1
ATOM 594 O O . GLU A 1 74 ? 1.221 -7.194 8.591 1.00 98.50 74 GLU A O 1
ATOM 599 N N . VAL A 1 75 ? 0.402 -5.278 7.760 1.00 98.69 75 VAL A N 1
ATOM 600 C CA . VAL A 1 75 ? 0.203 -4.638 9.068 1.00 98.69 75 VAL A CA 1
ATOM 601 C C . VAL A 1 75 ? -0.832 -5.397 9.897 1.00 98.69 75 VAL A C 1
ATOM 603 O O . VAL A 1 75 ? -0.577 -5.696 11.064 1.00 98.69 75 VAL A O 1
ATOM 606 N N . ALA A 1 76 ? -1.987 -5.737 9.320 1.00 98.62 76 ALA A N 1
ATOM 607 C CA . ALA A 1 76 ? -3.031 -6.484 10.017 1.00 98.62 76 ALA A CA 1
ATOM 608 C C . ALA A 1 76 ? -2.546 -7.873 10.457 1.00 98.62 76 ALA A C 1
ATOM 610 O O . ALA A 1 76 ? -2.807 -8.294 11.585 1.00 98.62 76 ALA A O 1
ATOM 611 N N . HIS A 1 77 ? -1.783 -8.553 9.599 1.00 98.25 77 HIS A N 1
ATOM 612 C CA . HIS A 1 77 ? -1.153 -9.831 9.901 1.00 98.25 77 HIS A CA 1
ATOM 613 C C . HIS A 1 77 ? -0.200 -9.726 11.101 1.00 98.25 77 HIS A C 1
ATOM 615 O O . HIS A 1 77 ? -0.353 -10.467 12.075 1.00 98.25 77 HIS A O 1
ATOM 621 N N . ARG A 1 78 ? 0.742 -8.773 11.080 1.00 98.31 78 ARG A N 1
ATOM 622 C CA . ARG A 1 78 ? 1.702 -8.566 12.181 1.00 98.31 78 ARG A CA 1
ATOM 623 C C . ARG A 1 78 ? 1.010 -8.149 13.475 1.00 98.31 78 ARG A C 1
ATOM 625 O O . ARG A 1 78 ? 1.317 -8.684 14.533 1.00 98.31 78 ARG A O 1
ATOM 632 N N . LEU A 1 79 ? 0.022 -7.254 13.420 1.00 98.38 79 LEU A N 1
ATOM 633 C CA . LEU A 1 79 ? -0.765 -6.879 14.601 1.00 98.38 79 LEU A CA 1
ATOM 634 C C . LEU A 1 79 ? -1.464 -8.083 15.242 1.00 98.38 79 LEU A C 1
ATOM 636 O O . LEU A 1 79 ? -1.468 -8.210 16.470 1.00 98.38 79 LEU A O 1
ATOM 640 N N . PHE A 1 80 ? -2.020 -8.981 14.430 1.00 98.00 80 PHE A N 1
ATOM 641 C CA . PHE A 1 80 ? -2.703 -10.166 14.933 1.00 98.00 80 PHE A CA 1
ATOM 642 C C . PHE A 1 80 ? -1.729 -11.139 15.604 1.00 98.00 80 PHE A C 1
ATOM 644 O O . PHE A 1 80 ? -1.966 -11.568 16.738 1.00 98.00 80 PHE A O 1
ATOM 651 N N . HIS A 1 81 ? -0.626 -11.460 14.927 1.00 97.62 81 HIS A N 1
ATOM 652 C CA . HIS A 1 81 ? 0.322 -12.472 15.387 1.00 97.62 81 HIS A CA 1
ATOM 653 C C . HIS A 1 81 ? 1.265 -11.975 16.490 1.00 97.62 81 HIS A C 1
ATOM 655 O O . HIS A 1 81 ? 1.506 -12.715 17.443 1.00 97.62 81 HIS A O 1
ATOM 661 N N . ASP A 1 82 ? 1.732 -10.729 16.410 1.00 98.00 82 ASP A N 1
ATOM 662 C CA . ASP A 1 82 ? 2.761 -10.198 17.313 1.00 98.00 82 ASP A CA 1
ATOM 663 C C . ASP A 1 82 ? 2.158 -9.440 18.506 1.00 98.00 82 ASP A C 1
ATOM 665 O O . ASP A 1 82 ? 2.781 -9.334 19.564 1.00 98.00 82 ASP A O 1
ATOM 669 N N . HIS A 1 83 ? 0.940 -8.904 18.355 1.00 96.88 83 HIS A N 1
ATOM 670 C CA . HIS A 1 83 ? 0.317 -8.022 19.351 1.00 96.88 83 HIS A CA 1
ATOM 671 C C . HIS A 1 83 ? -1.089 -8.451 19.793 1.00 96.88 83 HIS A C 1
ATOM 673 O O . HIS A 1 83 ? -1.663 -7.821 20.688 1.00 96.88 83 HIS A O 1
ATOM 679 N N . HIS A 1 84 ? -1.653 -9.516 19.214 1.00 96.75 84 HIS A N 1
ATOM 680 C CA . HIS A 1 84 ? -3.021 -9.971 19.486 1.00 96.75 84 HIS A CA 1
ATOM 681 C C . HIS A 1 84 ? -4.055 -8.844 19.331 1.00 96.75 84 HIS A C 1
ATOM 683 O O . HIS A 1 84 ? -4.931 -8.653 20.189 1.00 96.75 84 HIS A O 1
ATOM 689 N N . ILE A 1 85 ? -3.898 -8.065 18.260 1.00 97.50 85 ILE A N 1
ATOM 690 C CA . ILE A 1 85 ? -4.815 -7.017 17.814 1.00 97.50 85 ILE A CA 1
ATOM 691 C C . ILE A 1 85 ? -5.298 -7.419 16.429 1.00 97.50 85 ILE A C 1
ATOM 693 O O . ILE A 1 85 ? -4.491 -7.598 15.526 1.00 97.50 85 ILE A O 1
ATOM 697 N N . GLN A 1 86 ? -6.607 -7.555 16.257 1.00 97.81 86 GLN A N 1
ATOM 698 C CA . GLN A 1 86 ? -7.199 -7.953 14.986 1.00 97.81 86 GLN A CA 1
ATOM 699 C C . GLN A 1 86 ? -7.913 -6.752 14.359 1.00 97.81 86 GLN A C 1
ATOM 701 O O . GLN A 1 86 ? -9.111 -6.600 14.572 1.00 97.81 86 GLN A O 1
ATOM 706 N N . PRO A 1 87 ? -7.209 -5.857 13.644 1.00 98.19 87 PRO A N 1
ATOM 707 C CA . PRO A 1 87 ? -7.850 -4.674 13.087 1.00 98.19 87 PRO A CA 1
ATOM 708 C C . PRO A 1 87 ? -8.862 -5.040 11.996 1.00 98.19 87 PRO A C 1
ATOM 710 O O . PRO A 1 87 ? -8.736 -6.072 11.335 1.00 98.19 87 PRO A O 1
ATOM 713 N N . ILE A 1 88 ? -9.820 -4.143 11.757 1.00 98.62 88 ILE A N 1
ATOM 714 C CA . ILE A 1 88 ? -10.675 -4.201 10.567 1.00 98.62 88 ILE A CA 1
ATOM 715 C C . ILE A 1 88 ? -10.068 -3.304 9.487 1.00 98.62 88 ILE A C 1
ATOM 717 O O . ILE A 1 88 ? -9.841 -2.116 9.708 1.00 98.62 88 ILE A O 1
ATOM 721 N N . ILE A 1 89 ? -9.834 -3.867 8.308 1.00 98.62 89 ILE A N 1
ATOM 722 C CA . ILE A 1 89 ? -9.421 -3.146 7.108 1.00 98.62 89 ILE A CA 1
ATOM 723 C C . ILE A 1 89 ? -10.666 -2.556 6.441 1.00 98.62 89 ILE A C 1
ATOM 725 O O . ILE A 1 89 ? -11.641 -3.258 6.153 1.00 98.62 89 ILE A O 1
ATOM 729 N N . PHE A 1 90 ? -10.629 -1.254 6.185 1.00 98.06 90 PHE A N 1
ATOM 730 C CA . PHE A 1 90 ? -11.639 -0.521 5.446 1.00 98.06 90 PHE A CA 1
ATOM 731 C C . PHE A 1 90 ? -11.056 -0.022 4.120 1.00 98.06 90 PHE A C 1
ATOM 733 O O . PHE A 1 90 ? -10.189 0.848 4.092 1.00 98.06 90 PHE A O 1
ATOM 740 N N . ASP A 1 91 ? -11.566 -0.566 3.018 1.00 95.44 91 ASP A N 1
ATOM 741 C CA . ASP A 1 91 ? -11.097 -0.334 1.645 1.00 95.44 91 ASP A CA 1
ATOM 742 C C . ASP A 1 91 ? -12.233 0.104 0.697 1.00 95.44 91 ASP A C 1
ATOM 744 O O . ASP A 1 91 ? -12.069 0.138 -0.519 1.00 95.44 91 ASP A O 1
ATOM 748 N N . SER A 1 92 ? -13.415 0.452 1.226 1.00 93.69 92 SER A N 1
ATOM 749 C CA . SER A 1 92 ? -14.625 0.663 0.405 1.00 93.69 92 SER A CA 1
ATOM 750 C C . SER A 1 92 ? -14.582 1.897 -0.503 1.00 93.69 92 SER A C 1
ATOM 752 O O . SER A 1 92 ? -15.389 1.998 -1.422 1.00 93.69 92 SER A O 1
ATOM 754 N N . PHE A 1 93 ? -13.654 2.823 -0.266 1.00 89.06 93 PHE A N 1
ATOM 755 C CA . PHE A 1 93 ? -13.355 3.930 -1.178 1.00 89.06 93 PHE A CA 1
ATOM 756 C C . PHE A 1 93 ? -11.843 4.076 -1.412 1.00 89.06 93 PHE A C 1
ATOM 758 O O . PHE A 1 93 ? -11.354 5.179 -1.636 1.00 89.06 93 PHE A O 1
ATOM 765 N N . ALA A 1 94 ? -11.098 2.962 -1.382 1.00 91.25 94 ALA A N 1
ATOM 766 C CA . ALA A 1 94 ? -9.639 2.956 -1.533 1.00 91.25 94 ALA A CA 1
ATOM 767 C C . ALA A 1 94 ? -9.147 3.685 -2.801 1.00 91.25 94 ALA A C 1
ATOM 769 O O . ALA A 1 94 ? -8.060 4.243 -2.798 1.00 91.25 94 ALA A O 1
ATOM 770 N N . ASP A 1 95 ? -9.975 3.731 -3.841 1.00 91.69 95 ASP A N 1
ATOM 771 C CA . ASP A 1 95 ? -9.702 4.318 -5.156 1.00 91.69 95 ASP A CA 1
ATOM 772 C C . ASP A 1 95 ? -10.106 5.802 -5.295 1.00 91.69 95 ASP A C 1
ATOM 774 O O . ASP A 1 95 ? -9.882 6.434 -6.330 1.00 91.69 95 ASP A O 1
ATOM 778 N N . VAL A 1 96 ? -10.753 6.375 -4.275 1.00 86.94 96 VAL A N 1
ATOM 779 C CA . VAL A 1 96 ? -11.355 7.716 -4.325 1.00 86.94 96 VAL A CA 1
ATOM 780 C C . VAL A 1 96 ? -10.385 8.746 -3.755 1.00 86.94 96 VAL A C 1
ATOM 782 O O . VAL A 1 96 ? -10.408 9.030 -2.559 1.00 86.94 96 VAL A O 1
ATOM 785 N N . GLY A 1 97 ? -9.546 9.319 -4.617 1.00 83.12 97 GLY A N 1
ATOM 786 C CA . GLY A 1 97 ? -8.494 10.257 -4.222 1.00 83.12 97 GLY A CA 1
ATOM 787 C C . GLY A 1 97 ? -8.393 11.512 -5.091 1.00 83.12 97 GLY A C 1
ATOM 788 O O . GLY A 1 97 ? -9.258 11.815 -5.923 1.00 83.12 97 GLY A O 1
ATOM 789 N N . SER A 1 98 ? -7.330 12.278 -4.857 1.00 78.00 98 SER A N 1
ATOM 790 C CA . SER A 1 98 ? -7.036 13.527 -5.557 1.00 78.00 98 SER A CA 1
ATOM 791 C C . SER A 1 98 ? -5.680 13.420 -6.264 1.00 78.00 98 SER A C 1
ATOM 793 O O . SER A 1 98 ? -4.652 13.731 -5.650 1.00 78.00 98 SER A O 1
ATOM 795 N N . PRO A 1 99 ? -5.667 13.012 -7.547 1.00 69.50 99 PRO A N 1
ATOM 796 C CA . PRO A 1 99 ? -4.436 12.845 -8.293 1.00 69.50 99 PRO A CA 1
ATOM 797 C C . PRO A 1 99 ? -3.832 14.214 -8.565 1.00 69.50 99 PRO A C 1
ATOM 799 O O . PRO A 1 99 ? -4.503 15.154 -9.005 1.00 69.50 99 PRO A O 1
ATOM 802 N N . SER A 1 100 ? -2.548 14.350 -8.257 1.00 67.62 100 SER A N 1
ATOM 803 C CA . SER A 1 100 ? -1.873 15.650 -8.336 1.00 67.62 100 SER A CA 1
ATOM 804 C C . SER A 1 100 ? -1.338 15.943 -9.735 1.00 67.62 100 SER A C 1
ATOM 806 O O . SER A 1 100 ? -1.370 17.081 -10.206 1.00 67.62 100 SER A O 1
ATOM 808 N N . ALA A 1 101 ? -0.837 14.905 -10.393 1.00 71.12 101 ALA A N 1
ATOM 809 C CA . ALA A 1 101 ? 0.062 15.018 -11.525 1.00 71.12 101 ALA A CA 1
ATOM 810 C C . ALA A 1 101 ? -0.547 14.506 -12.825 1.00 71.12 101 ALA A C 1
ATOM 812 O O . ALA A 1 101 ? -0.177 14.993 -13.883 1.00 71.12 101 ALA A O 1
ATOM 813 N N . THR A 1 102 ? -1.462 13.547 -12.741 1.00 78.00 102 THR A N 1
ATOM 814 C CA . THR A 1 102 ? -1.828 12.661 -13.851 1.00 78.00 102 THR A CA 1
ATOM 815 C C . THR A 1 102 ? -3.308 12.765 -14.234 1.00 78.00 102 THR A C 1
ATOM 817 O O . THR A 1 102 ? -3.820 11.937 -14.983 1.00 78.00 102 THR A O 1
ATOM 820 N N . TRP A 1 103 ? -3.997 13.807 -13.755 1.00 77.06 103 TRP A N 1
ATOM 821 C CA . TRP A 1 103 ? -5.448 13.982 -13.892 1.00 77.06 103 TRP A CA 1
ATOM 822 C C . TRP A 1 103 ? -5.951 14.075 -15.346 1.00 77.06 103 TRP A C 1
ATOM 824 O O . TRP A 1 103 ? -7.123 13.804 -15.595 1.00 77.06 103 TRP A O 1
ATOM 834 N N . GLU A 1 104 ? -5.088 14.450 -16.299 1.00 76.94 104 GLU A N 1
ATOM 835 C CA . GLU A 1 104 ? -5.426 14.546 -17.731 1.00 76.94 104 GLU A CA 1
ATOM 836 C C . GLU A 1 104 ? -5.258 13.209 -18.474 1.00 76.94 104 GLU A C 1
ATOM 838 O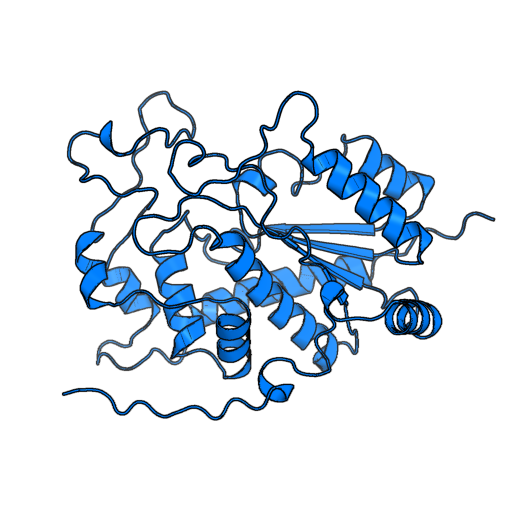 O . GLU A 1 104 ? -5.698 13.083 -19.619 1.00 76.94 104 GLU A O 1
ATOM 843 N N . PHE A 1 105 ? -4.641 12.195 -17.853 1.00 78.12 105 PHE A N 1
ATOM 844 C CA . PHE A 1 105 ? -4.424 10.905 -18.504 1.00 78.12 105 PHE A CA 1
ATOM 845 C C . PHE A 1 105 ? -5.674 10.011 -18.449 1.00 78.12 105 PHE A C 1
ATOM 847 O O . PHE A 1 105 ? -6.381 9.973 -17.437 1.00 78.12 105 PHE A O 1
ATOM 854 N N . PRO A 1 106 ? -5.941 9.225 -19.512 1.00 82.12 106 PRO A N 1
ATOM 855 C CA . PRO A 1 106 ? -7.044 8.273 -19.521 1.00 82.12 106 PRO A CA 1
ATOM 856 C C . PRO A 1 106 ? -6.986 7.287 -18.351 1.00 82.12 106 PRO A C 1
ATOM 858 O O . PRO A 1 106 ? -5.936 6.723 -18.054 1.00 82.12 106 PRO A O 1
ATOM 861 N N . GLY A 1 107 ? -8.145 7.038 -17.740 1.00 83.00 107 GLY A N 1
ATOM 862 C CA . GLY A 1 107 ? -8.294 6.116 -16.613 1.00 83.00 107 GLY A CA 1
ATOM 863 C C . GLY A 1 107 ? -8.126 6.766 -15.239 1.00 83.00 107 GLY A C 1
ATOM 864 O O . GLY A 1 107 ? -8.524 6.150 -14.253 1.00 83.00 107 GLY A O 1
ATOM 865 N N . ALA A 1 108 ? -7.632 8.007 -15.168 1.00 85.19 108 ALA A N 1
ATOM 866 C CA . ALA A 1 108 ? -7.664 8.771 -13.931 1.00 85.19 108 ALA A CA 1
ATOM 867 C C . ALA A 1 108 ? -9.116 9.103 -13.542 1.00 85.19 108 ALA A C 1
ATOM 869 O O . ALA A 1 108 ? -9.881 9.643 -14.346 1.00 85.19 108 ALA A O 1
ATOM 870 N N . VAL A 1 109 ? -9.499 8.792 -12.302 1.00 84.62 109 VAL A N 1
ATOM 871 C CA . VAL A 1 109 ? -10.791 9.179 -11.718 1.00 84.62 109 VAL A CA 1
ATOM 872 C C . VAL A 1 109 ? -10.496 9.999 -10.473 1.00 84.62 109 VAL A C 1
ATOM 874 O O . VAL A 1 109 ? -10.123 9.487 -9.423 1.00 84.62 109 VAL A O 1
ATOM 877 N N . ALA A 1 110 ? -10.640 11.306 -10.641 1.00 70.50 110 ALA A N 1
ATOM 878 C CA . ALA A 1 110 ? -10.066 12.317 -9.778 1.00 70.50 110 ALA A CA 1
ATOM 879 C C . ALA A 1 110 ? -11.139 13.240 -9.217 1.00 70.50 110 ALA A C 1
ATOM 881 O O . ALA A 1 110 ? -11.956 13.759 -9.981 1.00 70.50 110 ALA A O 1
ATOM 882 N N . TYR A 1 111 ? -11.076 13.555 -7.924 1.00 72.31 111 TYR A N 1
ATOM 883 C CA . TYR A 1 111 ? -11.868 14.653 -7.374 1.00 72.31 111 TYR A CA 1
ATOM 884 C C . TYR A 1 111 ? -10.981 15.879 -7.149 1.00 72.31 111 TYR A C 1
ATOM 886 O O . TYR A 1 111 ? -9.936 15.820 -6.492 1.00 72.31 111 TYR A O 1
ATOM 894 N N . SER A 1 112 ? -11.408 17.004 -7.730 1.00 62.62 112 SER A N 1
ATOM 895 C CA . SER A 1 112 ? -10.724 18.289 -7.589 1.00 62.62 112 SER A CA 1
ATOM 896 C C . SER A 1 112 ? -10.713 18.735 -6.127 1.00 62.62 112 SER A C 1
ATOM 898 O O . SER A 1 112 ? -11.708 18.609 -5.413 1.00 62.62 112 SER A O 1
ATOM 900 N N . SER A 1 113 ? -9.588 19.297 -5.692 1.00 57.84 113 SER A N 1
ATOM 901 C CA . SER A 1 113 ? -9.357 19.756 -4.322 1.00 57.84 113 SER A CA 1
ATOM 902 C C . SER A 1 113 ? -10.061 21.074 -3.969 1.00 57.84 113 SER A C 1
ATOM 904 O O . SER A 1 113 ? -9.872 21.572 -2.860 1.00 57.84 113 SER A O 1
ATOM 906 N N . HIS A 1 114 ? -10.866 21.662 -4.866 1.00 53.56 114 HIS A N 1
ATOM 907 C CA . HIS A 1 114 ? -11.564 22.936 -4.645 1.00 53.56 114 HIS A CA 1
ATOM 908 C C . HIS A 1 114 ? -13.021 22.910 -5.134 1.00 53.56 114 HIS A C 1
ATOM 910 O O . HIS A 1 114 ? -13.272 22.394 -6.225 1.00 53.56 114 HIS A O 1
ATOM 916 N N . PRO A 1 115 ? -13.972 23.545 -4.407 1.00 48.47 115 PRO A N 1
ATOM 917 C CA . PRO A 1 115 ? -13.790 24.365 -3.193 1.00 48.47 115 PRO A CA 1
ATOM 918 C C . PRO A 1 115 ? -13.986 23.630 -1.845 1.00 48.47 115 PRO A C 1
ATOM 920 O O . PRO A 1 115 ? -13.416 24.060 -0.850 1.00 48.47 115 PRO A O 1
ATOM 923 N N . VAL A 1 116 ? -14.732 22.523 -1.801 1.00 54.12 116 VAL A N 1
ATOM 924 C CA . VAL A 1 116 ? -14.759 21.552 -0.688 1.00 54.12 116 VAL A CA 1
ATOM 925 C C . VAL A 1 116 ? -14.762 20.184 -1.361 1.00 54.12 116 VAL A C 1
ATOM 927 O O . VAL A 1 116 ? -15.733 19.868 -2.052 1.00 54.12 116 VAL A O 1
ATOM 930 N N . PRO A 1 117 ? -13.667 19.414 -1.303 1.00 68.88 117 PRO A N 1
ATOM 931 C CA . PRO A 1 117 ? -13.578 18.193 -2.084 1.00 68.88 117 PRO A CA 1
ATOM 932 C C . PRO A 1 117 ? -14.566 17.183 -1.510 1.00 68.88 117 PRO A C 1
ATOM 934 O O . PRO A 1 117 ? -14.539 16.913 -0.319 1.00 68.88 117 PRO A O 1
ATOM 937 N N . VAL A 1 118 ? -15.414 16.601 -2.356 1.00 76.88 118 VAL A N 1
ATOM 938 C CA . VAL A 1 118 ? -16.354 15.506 -2.030 1.00 76.88 118 VAL A CA 1
ATOM 939 C C . VAL A 1 118 ? -15.711 14.422 -1.144 1.00 76.88 118 VAL A C 1
ATOM 941 O O . VAL A 1 118 ? -16.360 13.848 -0.275 1.00 76.88 118 VAL A O 1
ATOM 944 N N . ILE A 1 119 ? -14.405 14.199 -1.310 1.00 78.62 119 ILE A N 1
ATOM 945 C CA . ILE A 1 119 ? -13.565 13.330 -0.477 1.00 78.62 119 ILE A CA 1
ATOM 946 C C . ILE A 1 119 ? -13.645 13.687 1.015 1.00 78.62 119 ILE A C 1
ATOM 948 O O . ILE A 1 119 ? -13.770 12.793 1.846 1.00 78.62 119 ILE A O 1
ATOM 952 N N . GLN A 1 120 ? -13.595 14.974 1.364 1.00 76.75 120 GLN A N 1
ATOM 953 C CA . GLN A 1 120 ? -13.750 15.449 2.737 1.00 76.75 120 GLN A CA 1
ATOM 954 C C . GLN A 1 120 ? -15.071 14.967 3.327 1.00 76.75 120 GLN A C 1
ATOM 956 O O . GLN A 1 120 ? -15.079 14.339 4.379 1.00 76.75 120 GLN A O 1
ATOM 961 N N . GLU A 1 121 ? -16.178 15.223 2.633 1.00 79.56 121 GLU A N 1
ATOM 962 C CA . GLU A 1 121 ? -17.508 14.844 3.103 1.00 79.56 121 GLU A CA 1
ATOM 963 C C . GLU A 1 121 ? -17.627 13.322 3.264 1.00 79.56 121 GLU A C 1
ATOM 965 O O . GLU A 1 121 ? -18.144 12.850 4.275 1.00 79.56 121 GLU A O 1
ATOM 970 N N . ILE A 1 122 ? -17.065 12.542 2.332 1.00 84.31 122 ILE A N 1
ATOM 971 C CA . ILE A 1 122 ? -16.997 11.078 2.444 1.00 84.31 122 ILE A CA 1
ATOM 972 C C . ILE A 1 122 ? -16.267 10.664 3.729 1.00 84.31 122 ILE A C 1
ATOM 974 O O . ILE A 1 122 ? -16.795 9.852 4.494 1.00 84.31 122 ILE A O 1
ATOM 978 N N . TRP A 1 123 ? -15.088 11.228 4.000 1.00 84.19 123 TRP A N 1
ATOM 979 C CA . TRP A 1 123 ? -14.315 10.927 5.208 1.00 84.19 123 TRP A CA 1
ATOM 980 C C . TRP A 1 123 ? -15.060 11.317 6.483 1.00 84.19 123 TRP A C 1
ATOM 982 O O . TRP A 1 123 ? -15.140 10.522 7.418 1.00 84.19 123 TRP A O 1
ATOM 992 N N . GLU A 1 124 ? -15.637 12.513 6.523 1.00 81.81 124 GLU A N 1
ATOM 993 C CA . GLU A 1 124 ? -16.354 13.031 7.688 1.00 81.81 124 GLU A CA 1
ATOM 994 C C . GLU A 1 124 ? -17.587 12.190 8.023 1.00 81.81 124 GLU A C 1
ATOM 996 O O . GLU A 1 124 ? -17.773 11.789 9.176 1.00 81.81 124 GLU A O 1
ATOM 1001 N N . GLN A 1 125 ? -18.403 11.864 7.017 1.00 86.00 125 GLN A N 1
ATOM 1002 C CA . GLN A 1 125 ? -19.586 11.022 7.191 1.00 86.00 125 GLN A CA 1
ATOM 1003 C C . GLN A 1 125 ? -19.195 9.596 7.591 1.00 86.00 125 GLN A C 1
ATOM 1005 O O . GLN A 1 125 ? -19.807 9.021 8.495 1.00 86.00 125 GLN A O 1
ATOM 1010 N N . THR A 1 126 ? -18.141 9.043 6.981 1.00 90.56 126 THR A N 1
ATOM 1011 C CA . THR A 1 126 ? -17.646 7.695 7.297 1.00 90.56 126 THR A CA 1
ATOM 1012 C C . THR A 1 126 ? -17.134 7.617 8.732 1.00 90.56 126 THR A C 1
ATOM 1014 O O . THR A 1 126 ? -17.598 6.777 9.505 1.00 90.56 126 THR A O 1
ATOM 1017 N N . LEU A 1 127 ? -16.229 8.517 9.127 1.00 88.69 127 LEU A N 1
ATOM 1018 C CA . LEU A 1 127 ? -15.658 8.538 10.475 1.00 88.69 127 LEU A CA 1
ATOM 1019 C C . LEU A 1 127 ? -16.725 8.834 11.531 1.00 88.69 127 LEU A C 1
ATOM 1021 O O . LEU A 1 127 ? -16.747 8.175 12.568 1.00 88.69 127 LEU A O 1
ATOM 1025 N N . SER A 1 128 ? -17.652 9.765 11.268 1.00 87.12 128 SER A N 1
ATOM 1026 C CA . SER A 1 128 ? -18.777 10.039 12.173 1.00 87.12 128 SER A CA 1
ATOM 1027 C C . SER A 1 128 ? -19.670 8.810 12.351 1.00 87.12 128 SER A C 1
ATOM 1029 O O . SER A 1 128 ? -20.096 8.501 13.467 1.00 87.12 128 SER A O 1
ATOM 1031 N N . ARG A 1 129 ? -19.940 8.071 11.268 1.00 91.94 129 ARG A N 1
ATOM 1032 C CA . ARG A 1 129 ? -20.744 6.851 11.323 1.00 91.94 129 ARG A CA 1
ATOM 1033 C C . ARG A 1 129 ? -20.044 5.742 12.106 1.00 91.94 129 ARG A C 1
ATOM 1035 O O . ARG A 1 129 ? -20.657 5.193 13.016 1.00 91.94 129 ARG A O 1
ATOM 1042 N N . MET A 1 130 ? -18.778 5.457 11.809 1.00 93.44 130 MET A N 1
ATOM 1043 C CA . MET A 1 130 ? -17.988 4.454 12.536 1.00 93.44 130 MET A CA 1
ATOM 1044 C C . MET A 1 130 ? -17.821 4.823 14.011 1.00 93.44 130 MET A C 1
ATOM 1046 O O . MET A 1 130 ? -17.886 3.965 14.887 1.00 93.44 130 MET A O 1
ATOM 1050 N N . HIS A 1 131 ? -17.666 6.112 14.314 1.00 90.00 131 HIS A N 1
ATOM 1051 C CA . HIS A 1 131 ? -17.612 6.582 15.694 1.00 90.00 131 HIS A CA 1
ATOM 1052 C C . HIS A 1 131 ? -18.906 6.280 16.456 1.00 90.00 131 HIS A C 1
ATOM 1054 O O . HIS A 1 131 ? -18.854 5.742 17.566 1.00 90.00 131 HIS A O 1
ATOM 1060 N N . LYS A 1 132 ? -20.070 6.531 15.846 1.00 89.50 132 LYS A N 1
ATOM 1061 C CA . LYS A 1 132 ? -21.374 6.160 16.426 1.00 89.50 132 LYS A CA 1
ATOM 1062 C C . LYS A 1 132 ? -21.525 4.653 16.633 1.00 89.50 132 LYS A C 1
ATOM 1064 O O . LYS A 1 132 ? -22.242 4.249 17.539 1.00 89.50 132 LYS A O 1
ATOM 1069 N N . GLU A 1 133 ? -20.844 3.842 15.829 1.00 92.19 133 GLU A N 1
ATOM 1070 C CA . GLU A 1 133 ? -20.811 2.382 15.973 1.00 92.19 133 GLU A CA 1
ATOM 1071 C C . GLU A 1 133 ? -19.835 1.897 17.053 1.00 92.19 133 GLU A C 1
ATOM 1073 O O . GLU A 1 133 ? -19.844 0.719 17.371 1.00 92.19 133 GLU A O 1
ATOM 1078 N N . GLY A 1 134 ? -19.045 2.787 17.664 1.00 91.62 134 GLY A N 1
ATOM 1079 C CA . GLY A 1 134 ? -18.179 2.475 18.808 1.00 91.62 134 GLY A CA 1
ATOM 1080 C C . GLY A 1 134 ? -16.682 2.583 18.523 1.00 91.62 134 GLY A C 1
ATOM 1081 O O . GLY A 1 134 ? -15.892 2.661 19.461 1.00 91.62 134 GLY A O 1
ATOM 1082 N N . PHE A 1 135 ? -16.277 2.706 17.258 1.00 93.94 135 PHE A N 1
ATOM 1083 C CA . PHE A 1 135 ? -14.865 2.816 16.894 1.00 93.94 135 PHE A CA 1
ATOM 1084 C C . PHE A 1 135 ? -14.266 4.157 17.339 1.00 93.94 135 PHE A C 1
ATOM 1086 O O . PHE A 1 135 ? -14.899 5.214 17.254 1.00 93.94 135 PHE A O 1
ATOM 1093 N N . ARG A 1 136 ? -13.028 4.130 17.838 1.00 91.69 136 ARG A N 1
ATOM 1094 C CA . ARG A 1 136 ? -12.318 5.334 18.312 1.00 91.69 136 ARG A CA 1
ATOM 1095 C C . ARG A 1 136 ? -10.951 5.530 17.679 1.00 91.69 136 ARG A C 1
ATOM 1097 O O . ARG A 1 136 ? -10.487 6.665 17.650 1.00 91.69 136 ARG A O 1
ATOM 1104 N N . LYS A 1 137 ? -10.318 4.461 17.190 1.00 93.88 137 LYS A N 1
ATOM 1105 C CA . LYS A 1 137 ? -8.949 4.493 16.676 1.00 93.88 137 LYS A CA 1
ATOM 1106 C C . LYS A 1 137 ? -8.921 4.112 15.209 1.00 93.88 137 LYS A C 1
ATOM 1108 O O . LYS A 1 137 ? -9.438 3.069 14.810 1.00 93.88 137 LYS A O 1
ATOM 1113 N N . PHE A 1 138 ? -8.286 4.970 14.434 1.00 93.94 138 PHE A N 1
ATOM 1114 C CA . PHE A 1 138 ? -8.234 4.888 12.989 1.00 93.94 138 PHE A CA 1
ATOM 1115 C C . PHE A 1 138 ? -6.805 5.165 12.536 1.00 93.94 138 PHE A C 1
ATOM 1117 O O . PHE A 1 138 ? -6.148 6.079 13.043 1.00 93.94 138 PHE A O 1
ATOM 1124 N N . PHE A 1 139 ? -6.325 4.383 11.579 1.00 94.62 139 PHE A N 1
ATOM 1125 C CA . PHE A 1 139 ? -5.026 4.606 10.969 1.00 94.62 139 PHE A CA 1
ATOM 1126 C C . PHE A 1 139 ? -5.132 4.525 9.453 1.00 94.62 139 PHE A C 1
ATOM 1128 O O . PHE A 1 139 ? -5.677 3.564 8.919 1.00 94.62 139 PHE A O 1
ATOM 1135 N N . LEU A 1 140 ? -4.597 5.526 8.767 1.00 94.19 140 LEU A N 1
ATOM 1136 C CA . LEU A 1 140 ? -4.573 5.609 7.317 1.00 94.19 140 LEU A CA 1
ATOM 1137 C C . LEU A 1 140 ? -3.235 5.118 6.752 1.00 94.19 140 LEU A C 1
ATOM 1139 O O . LEU A 1 140 ? -2.183 5.683 7.039 1.00 94.19 140 LEU A O 1
ATOM 1143 N N . ILE A 1 141 ? -3.294 4.099 5.906 1.00 96.50 141 ILE A N 1
ATOM 1144 C CA . ILE A 1 141 ? -2.196 3.611 5.075 1.00 96.50 141 ILE A CA 1
ATOM 1145 C C . ILE A 1 141 ? -2.437 4.175 3.675 1.00 96.50 141 ILE A C 1
ATOM 1147 O O . ILE A 1 141 ? -3.284 3.682 2.930 1.00 96.50 141 ILE A O 1
ATOM 1151 N N . ASN A 1 142 ? -1.742 5.264 3.360 1.00 93.62 142 ASN A N 1
ATOM 1152 C CA . ASN A 1 142 ? -1.909 6.003 2.116 1.00 93.62 142 ASN A CA 1
ATOM 1153 C C . ASN A 1 142 ? -0.823 5.608 1.110 1.00 93.62 142 ASN A C 1
ATOM 1155 O O . ASN A 1 142 ? 0.341 5.530 1.496 1.00 93.62 142 ASN A O 1
ATOM 1159 N N . GLY A 1 143 ? -1.212 5.359 -0.139 1.00 93.38 143 GLY A N 1
ATOM 1160 C CA . GLY A 1 143 ? -0.327 4.949 -1.232 1.00 93.38 143 GLY A CA 1
ATOM 1161 C C . GLY A 1 143 ? -0.114 5.999 -2.322 1.00 93.38 143 GLY A C 1
ATOM 1162 O O . GLY A 1 143 ? 0.481 5.656 -3.327 1.00 93.38 143 GLY A O 1
ATOM 1163 N N . ASP A 1 144 ? -0.608 7.233 -2.157 1.00 89.75 144 ASP A N 1
ATOM 1164 C CA . ASP A 1 144 ? -0.442 8.307 -3.151 1.00 89.75 144 ASP A CA 1
ATOM 1165 C C . ASP A 1 144 ? 0.055 9.624 -2.528 1.00 89.75 144 ASP A C 1
ATOM 1167 O O . ASP A 1 144 ? -0.547 10.203 -1.614 1.00 89.75 144 ASP A O 1
ATOM 1171 N N . GLY A 1 145 ? 1.130 10.175 -3.089 1.00 81.44 145 GLY A N 1
ATOM 1172 C CA . GLY A 1 145 ? 1.657 11.480 -2.701 1.00 81.44 145 GLY A CA 1
ATOM 1173 C C . GLY A 1 145 ? 0.674 12.642 -2.902 1.00 81.44 145 GLY A C 1
ATOM 1174 O O . GLY A 1 145 ? 0.723 13.599 -2.122 1.00 81.44 145 GLY A O 1
ATOM 1175 N N . GLY A 1 146 ? -0.221 12.585 -3.894 1.00 77.12 146 GLY A N 1
ATOM 1176 C CA . GLY A 1 146 ? -1.254 13.596 -4.144 1.00 77.12 146 GLY A CA 1
ATOM 1177 C C . GLY A 1 146 ? -2.246 13.725 -2.986 1.00 77.12 146 GLY A C 1
ATOM 1178 O O . GLY A 1 146 ? -2.411 14.817 -2.427 1.00 77.12 146 GLY A O 1
ATOM 1179 N N . ASN A 1 147 ? -2.811 12.604 -2.542 1.00 78.06 147 ASN A N 1
ATOM 1180 C CA . ASN A 1 147 ? -3.650 12.480 -1.349 1.00 78.06 147 ASN A CA 1
ATOM 1181 C C . ASN A 1 147 ? -2.942 13.022 -0.098 1.00 78.06 147 ASN A C 1
ATOM 1183 O O . ASN A 1 147 ? -3.536 13.744 0.714 1.00 78.06 147 ASN A O 1
ATOM 1187 N N . TRP A 1 148 ? -1.647 12.717 0.042 1.00 73.69 148 TRP A N 1
ATOM 1188 C CA . TRP A 1 148 ? -0.823 13.171 1.164 1.00 73.69 148 TRP A CA 1
ATOM 1189 C C . TRP A 1 148 ? -0.568 14.678 1.140 1.00 73.69 148 TRP A C 1
ATOM 1191 O O . TRP A 1 148 ? -0.658 15.357 2.167 1.00 73.69 148 TRP A O 1
ATOM 1201 N N . MET A 1 149 ? -0.263 15.232 -0.031 1.00 65.75 149 MET A N 1
ATOM 1202 C CA . MET A 1 149 ? 0.065 16.645 -0.199 1.00 65.75 149 MET A CA 1
ATOM 1203 C C . MET A 1 149 ? -1.153 17.565 -0.150 1.00 65.75 149 MET A C 1
ATOM 1205 O O . MET A 1 149 ? -1.028 18.674 0.370 1.00 65.75 149 MET A O 1
ATOM 1209 N N . ASN A 1 150 ? -2.317 17.115 -0.622 1.00 60.84 150 ASN A N 1
ATOM 1210 C CA . ASN A 1 150 ? -3.558 17.896 -0.670 1.00 60.84 150 ASN A CA 1
ATOM 1211 C C . ASN A 1 150 ? -4.242 18.059 0.706 1.00 60.84 150 ASN A C 1
ATOM 1213 O O . ASN A 1 150 ? -5.446 18.267 0.788 1.00 60.84 150 ASN A O 1
ATOM 1217 N N . HIS A 1 151 ? -3.460 18.030 1.791 1.00 54.59 151 HIS A N 1
ATOM 1218 C CA . HIS A 1 151 ? -3.843 18.282 3.187 1.00 54.59 151 HIS A CA 1
ATOM 1219 C C . HIS A 1 151 ? -4.730 17.227 3.872 1.00 54.59 151 HIS A C 1
ATOM 1221 O O . HIS A 1 151 ? -4.856 17.290 5.095 1.00 54.59 151 HIS A O 1
ATOM 1227 N N . TRP A 1 152 ? -5.257 16.235 3.146 1.00 56.94 152 TRP A N 1
ATOM 1228 C CA . TRP A 1 152 ? -6.129 15.188 3.700 1.00 56.94 152 TRP A CA 1
ATOM 1229 C C . TRP A 1 152 ? -5.372 14.195 4.573 1.00 56.94 152 TRP A C 1
ATOM 1231 O O . TRP A 1 152 ? -5.677 14.055 5.755 1.00 56.94 152 TRP A O 1
ATOM 1241 N N . ALA A 1 153 ? -4.341 13.552 4.022 1.00 51.72 153 ALA A N 1
ATOM 1242 C CA . ALA A 1 153 ? -3.619 12.523 4.761 1.00 51.72 153 ALA A CA 1
ATOM 1243 C C . ALA A 1 153 ? -2.470 13.091 5.625 1.00 51.72 153 ALA A C 1
ATOM 1245 O O . ALA A 1 153 ? -2.138 12.520 6.659 1.00 51.72 153 ALA A O 1
ATOM 1246 N N . ARG A 1 154 ? -1.959 14.298 5.314 1.00 53.88 154 ARG A N 1
ATOM 1247 C CA . ARG A 1 154 ? -0.976 15.011 6.159 1.00 53.88 154 ARG A CA 1
ATOM 1248 C C . ARG A 1 154 ? -1.512 15.608 7.457 1.00 53.88 154 ARG A C 1
ATOM 1250 O O . ARG A 1 154 ? -0.696 16.153 8.196 1.00 53.88 154 ARG A O 1
ATOM 1257 N N . LEU A 1 155 ? -2.822 15.567 7.723 1.00 50.75 155 LEU A N 1
ATOM 1258 C CA . LEU A 1 155 ? -3.433 16.052 8.972 1.00 50.75 155 LEU A CA 1
ATOM 1259 C C . LEU A 1 155 ? -2.761 17.323 9.517 1.00 50.75 155 LEU A C 1
ATOM 1261 O O . LEU A 1 155 ? -2.407 17.414 10.693 1.00 50.75 155 LEU A O 1
ATOM 1265 N N . LYS A 1 156 ? -2.566 18.343 8.672 1.00 42.81 156 LYS A N 1
ATOM 1266 C CA . LYS A 1 156 ? -2.313 19.685 9.199 1.00 42.81 156 LYS A CA 1
ATOM 1267 C C . LYS A 1 156 ? -3.644 20.201 9.741 1.00 42.81 156 LYS A C 1
ATOM 1269 O O . LYS A 1 156 ? -4.321 20.918 9.025 1.00 42.81 156 LYS A O 1
ATOM 1274 N N . TRP A 1 157 ? -4.007 19.725 10.938 1.00 45.34 157 TRP A N 1
ATOM 1275 C CA . TRP A 1 157 ? -4.856 20.229 12.040 1.00 45.34 157 TRP A CA 1
ATOM 1276 C C . TRP A 1 157 ? -5.999 21.251 11.834 1.00 45.34 157 TRP A C 1
ATOM 1278 O O . TRP A 1 157 ? -6.629 21.633 12.823 1.00 45.34 157 TRP A O 1
ATOM 1288 N N . ASP A 1 158 ? -6.311 21.686 10.617 1.00 46.75 158 ASP A N 1
ATOM 1289 C CA . ASP A 1 158 ? -7.206 22.815 10.356 1.00 46.75 158 ASP A CA 1
ATOM 1290 C C . ASP A 1 158 ? -8.437 22.467 9.512 1.00 46.75 158 ASP A C 1
ATOM 1292 O O . ASP A 1 158 ? -9.291 23.331 9.317 1.00 46.75 158 ASP A O 1
ATOM 1296 N N . SER A 1 159 ? -8.613 21.205 9.087 1.00 55.38 159 SER A N 1
ATOM 1297 C CA . SER A 1 159 ? -9.965 20.765 8.730 1.00 55.38 159 SER A CA 1
ATOM 1298 C C . SER A 1 159 ? -10.770 20.676 10.027 1.00 55.38 159 SER A C 1
ATOM 1300 O O . SER A 1 159 ? -10.420 19.959 10.971 1.00 55.38 159 SER A O 1
ATOM 1302 N N . SER A 1 160 ? -11.830 21.479 10.112 1.00 55.88 160 SER A N 1
ATOM 1303 C CA . SER A 1 160 ? -12.631 21.625 11.325 1.00 55.88 160 SER A CA 1
ATOM 1304 C C . SER A 1 160 ? -13.179 20.296 11.828 1.00 55.88 160 SER A C 1
ATOM 1306 O O . SER A 1 160 ? -13.375 20.169 13.026 1.00 55.88 160 SER A O 1
ATOM 1308 N N . VA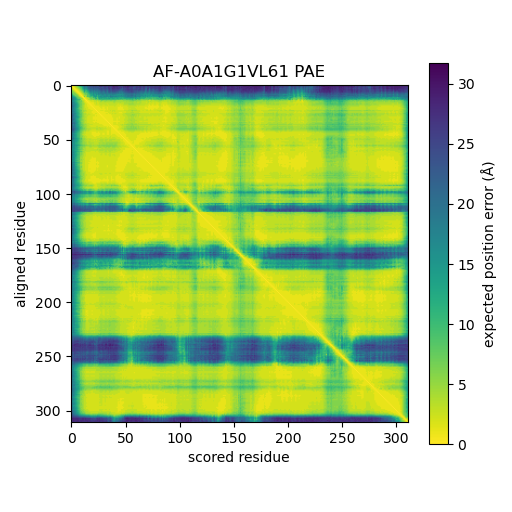L A 1 161 ? -13.381 19.293 10.966 1.00 57.00 161 VAL A N 1
ATOM 1309 C CA . VAL A 1 161 ? -14.089 18.068 11.348 1.00 57.00 161 VAL A CA 1
ATOM 1310 C C . VAL A 1 161 ? -13.210 16.985 11.952 1.00 57.00 161 VAL A C 1
ATOM 1312 O O . VAL A 1 161 ? -13.640 16.396 12.933 1.00 57.00 161 VAL A O 1
ATOM 1315 N N . ILE A 1 162 ? -11.979 16.734 11.489 1.00 64.25 162 ILE A N 1
ATOM 1316 C CA . ILE A 1 162 ? -11.097 15.808 12.234 1.00 64.25 162 ILE A CA 1
ATOM 1317 C C . ILE A 1 162 ? -10.725 16.441 13.570 1.00 64.25 162 ILE A C 1
ATOM 1319 O O . ILE A 1 162 ? -10.784 15.777 14.598 1.00 64.25 162 ILE A O 1
ATOM 1323 N N . ARG A 1 163 ? -10.449 17.752 13.582 1.00 66.62 163 ARG A N 1
ATOM 1324 C CA . ARG A 1 163 ? -10.265 18.496 14.828 1.00 66.62 163 ARG A CA 1
ATOM 1325 C C . ARG A 1 163 ? -11.491 18.383 15.734 1.00 66.62 163 ARG A C 1
ATOM 1327 O O . ARG A 1 163 ? -11.319 18.080 16.907 1.00 66.62 163 ARG A O 1
ATOM 1334 N N . ASP A 1 164 ? -12.702 18.565 15.213 1.00 64.56 164 ASP A N 1
ATOM 1335 C CA . ASP A 1 164 ? -13.939 18.434 15.986 1.00 64.56 164 ASP A CA 1
ATOM 1336 C C . ASP A 1 164 ? -14.176 16.993 16.454 1.00 64.56 164 ASP A C 1
ATOM 1338 O O . ASP A 1 164 ? -14.540 16.790 17.603 1.00 64.56 164 ASP A O 1
ATOM 1342 N N . LEU A 1 165 ? -13.937 15.976 15.629 1.00 65.19 165 LEU A N 1
ATOM 1343 C CA . LEU A 1 165 ? -14.076 14.570 16.017 1.00 65.19 165 LEU A CA 1
ATOM 1344 C C . LEU A 1 165 ? -13.033 14.172 17.071 1.00 65.19 165 LEU A C 1
ATOM 1346 O O . LEU A 1 165 ? -13.363 13.497 18.045 1.00 65.19 165 LEU A O 1
ATOM 1350 N N . THR A 1 166 ? -11.791 14.634 16.944 1.00 73.38 166 THR A N 1
ATOM 1351 C CA . THR A 1 166 ? -10.748 14.417 17.952 1.00 73.38 166 THR A CA 1
ATOM 1352 C C . THR A 1 166 ? -11.063 15.166 19.247 1.00 73.38 166 THR A C 1
ATOM 1354 O O . THR A 1 166 ? -11.055 14.564 20.318 1.00 73.38 166 THR A O 1
ATOM 1357 N N . GLN A 1 167 ? -11.382 16.462 19.172 1.00 70.62 167 GLN A N 1
ATOM 1358 C CA . GLN A 1 167 ? -11.571 17.320 20.349 1.00 70.62 167 GLN A CA 1
ATOM 1359 C C . GLN A 1 167 ? -12.920 17.109 21.042 1.00 70.62 167 GLN A C 1
ATOM 1361 O O . GLN A 1 167 ? -12.969 17.084 22.269 1.00 70.62 167 GLN A O 1
ATOM 1366 N N . LYS A 1 168 ? -14.013 16.972 20.284 1.00 64.88 168 LYS A N 1
ATOM 1367 C CA . LYS A 1 168 ? -15.373 16.830 20.829 1.00 64.88 168 LYS A CA 1
ATOM 1368 C C . LYS A 1 168 ? -15.750 15.378 21.088 1.00 64.88 168 LYS A C 1
ATOM 1370 O O . LYS A 1 168 ? -16.604 15.136 21.929 1.00 64.88 168 LYS A O 1
ATOM 1375 N N . HIS A 1 169 ? -15.157 14.417 20.377 1.00 68.25 169 HIS A N 1
ATOM 1376 C CA . HIS A 1 169 ? -15.629 13.028 20.395 1.00 68.25 169 HIS A CA 1
ATOM 1377 C C . HIS A 1 169 ? -14.542 11.990 20.724 1.00 68.25 169 HIS A C 1
ATOM 1379 O O . HIS A 1 169 ? -14.825 10.789 20.718 1.00 68.25 169 HIS A O 1
ATOM 1385 N N . GLY A 1 170 ? -13.323 12.433 21.052 1.00 78.31 170 GLY A N 1
ATOM 1386 C CA . GLY A 1 170 ? -12.236 11.570 21.524 1.00 78.31 170 GLY A CA 1
ATOM 1387 C C . GLY A 1 170 ? -11.710 10.585 20.480 1.00 78.31 170 GLY A C 1
ATOM 1388 O O . GLY A 1 170 ? -11.228 9.506 20.824 1.00 78.31 170 GLY A O 1
ATOM 1389 N N . LEU A 1 171 ? -11.841 10.934 19.199 1.00 86.12 171 LEU A N 1
ATOM 1390 C CA . LEU A 1 171 ? -11.350 10.135 18.082 1.00 86.12 171 LEU A CA 1
ATOM 1391 C C . LEU A 1 171 ? -9.824 10.261 17.940 1.00 86.12 171 LEU A C 1
ATOM 1393 O O . LEU A 1 171 ? -9.290 11.369 17.870 1.00 86.12 171 LEU A O 1
ATOM 1397 N N . VAL A 1 172 ? -9.133 9.126 17.819 1.00 88.62 172 VAL A N 1
ATOM 1398 C CA . VAL A 1 172 ? -7.701 9.048 17.503 1.00 88.62 172 VAL A CA 1
ATOM 1399 C C . VAL A 1 172 ? -7.546 8.672 16.033 1.00 88.62 172 VAL A C 1
ATOM 1401 O O . VAL A 1 172 ? -7.953 7.588 15.618 1.00 88.62 172 VAL A O 1
ATOM 1404 N N . PHE A 1 173 ? -6.950 9.566 15.248 1.00 86.88 173 PHE A N 1
ATOM 1405 C CA . PHE A 1 173 ? -6.681 9.357 13.828 1.00 86.88 173 PHE A CA 1
ATOM 1406 C C . PHE A 1 173 ? -5.232 9.723 13.528 1.00 86.88 173 PHE A C 1
ATOM 1408 O O . PHE A 1 173 ? -4.759 10.784 13.936 1.00 86.88 173 PHE A O 1
ATOM 1415 N N . SER A 1 174 ? -4.536 8.854 12.806 1.00 88.50 174 SER A N 1
ATOM 1416 C CA . SER A 1 174 ? -3.208 9.122 12.253 1.00 88.50 174 SER A CA 1
ATOM 1417 C C . SER A 1 174 ? -3.087 8.460 10.885 1.00 88.50 174 SER A C 1
ATOM 1419 O O . SER A 1 174 ? -3.991 7.745 10.453 1.00 88.50 174 SER A O 1
ATOM 1421 N N . GLY A 1 175 ? -1.969 8.665 10.205 1.00 90.38 175 GLY A N 1
ATOM 1422 C CA . GLY A 1 175 ? -1.671 7.959 8.971 1.00 90.38 175 GLY A CA 1
ATOM 1423 C C . GLY A 1 175 ? -0.201 8.017 8.600 1.00 90.38 175 GLY A C 1
ATOM 1424 O O . GLY A 1 175 ? 0.593 8.689 9.258 1.00 90.38 175 GLY A O 1
ATOM 1425 N N . SER A 1 176 ? 0.142 7.313 7.531 1.00 92.19 176 SER A N 1
ATOM 1426 C CA . SER A 1 176 ? 1.461 7.329 6.905 1.00 92.19 176 SER A CA 1
ATOM 1427 C C . SER A 1 176 ? 1.311 7.201 5.395 1.00 92.19 176 SER A C 1
ATOM 1429 O O . SER A 1 176 ? 0.411 6.503 4.917 1.00 92.19 176 SER A O 1
ATOM 1431 N N . ASN A 1 177 ? 2.201 7.869 4.660 1.00 91.88 177 ASN A N 1
ATOM 1432 C CA . ASN A 1 177 ? 2.364 7.635 3.231 1.00 91.88 177 ASN A CA 1
ATOM 1433 C C . ASN A 1 177 ? 3.370 6.502 3.030 1.00 91.88 177 ASN A C 1
ATOM 1435 O O . ASN A 1 177 ? 4.579 6.738 3.020 1.00 91.88 177 ASN A O 1
ATOM 1439 N N . TRP A 1 178 ? 2.877 5.267 2.999 1.00 94.94 178 TRP A N 1
ATOM 1440 C CA . TRP A 1 178 ? 3.701 4.076 3.224 1.00 94.94 178 TRP A CA 1
ATOM 1441 C C . TRP A 1 178 ? 4.755 3.870 2.124 1.00 94.94 178 TRP A C 1
ATOM 1443 O O . TRP A 1 178 ? 5.861 3.395 2.377 1.00 94.94 178 TRP A O 1
ATOM 1453 N N . ASP A 1 179 ? 4.414 4.275 0.907 1.00 92.12 179 ASP A N 1
ATOM 1454 C CA . ASP A 1 179 ? 5.239 4.238 -0.293 1.00 92.12 179 ASP A CA 1
ATOM 1455 C C . ASP A 1 179 ? 6.370 5.288 -0.244 1.00 92.12 179 ASP A C 1
ATOM 1457 O O . ASP A 1 179 ? 7.453 5.054 -0.776 1.00 92.12 179 ASP A O 1
ATOM 1461 N N . GLN A 1 180 ? 6.189 6.400 0.478 1.00 92.00 180 GLN A N 1
ATOM 1462 C CA . GLN A 1 180 ? 7.175 7.489 0.593 1.00 92.00 180 GLN A CA 1
ATOM 1463 C C . GLN A 1 180 ? 7.964 7.514 1.913 1.00 92.00 180 GLN A C 1
ATOM 1465 O O . GLN A 1 180 ? 8.960 8.233 2.013 1.00 92.00 180 GLN A O 1
ATOM 1470 N N . GLU A 1 181 ? 7.520 6.799 2.944 1.00 93.12 181 GLU A N 1
ATOM 1471 C CA . GLU A 1 181 ? 8.084 6.858 4.298 1.00 93.12 181 GLU A CA 1
ATOM 1472 C C . GLU A 1 181 ? 8.725 5.521 4.707 1.00 93.12 181 GLU A C 1
ATOM 1474 O O . GLU A 1 181 ? 8.452 4.478 4.123 1.00 93.12 181 GLU A O 1
ATOM 1479 N N . GLY A 1 182 ? 9.607 5.543 5.713 1.00 93.75 182 GLY A N 1
ATOM 1480 C CA . GLY A 1 182 ? 10.156 4.331 6.339 1.00 93.75 182 GLY A CA 1
ATOM 1481 C C . GLY A 1 182 ? 11.221 3.550 5.560 1.00 93.75 182 GLY A C 1
ATOM 1482 O O . GLY A 1 182 ? 11.802 2.641 6.138 1.00 93.75 182 GLY A O 1
ATOM 1483 N N . GLY A 1 183 ? 11.499 3.920 4.311 1.00 94.44 183 GLY A N 1
ATOM 1484 C CA . GLY A 1 183 ? 12.484 3.293 3.426 1.00 94.44 183 GLY A CA 1
ATOM 1485 C C . GLY A 1 183 ? 12.776 4.193 2.224 1.00 94.44 183 GLY A C 1
ATOM 1486 O O . GLY A 1 183 ? 12.582 5.412 2.295 1.00 94.44 183 GLY A O 1
ATOM 1487 N N . GLU A 1 184 ? 13.204 3.609 1.110 1.00 95.12 184 GLU A N 1
ATOM 1488 C CA . GLU A 1 184 ? 13.368 4.321 -0.149 1.00 95.12 184 GLU A CA 1
ATOM 1489 C C . GLU A 1 184 ? 11.994 4.778 -0.683 1.00 95.12 184 GLU A C 1
ATOM 1491 O O . GLU A 1 184 ? 11.060 3.977 -0.758 1.00 95.12 184 GLU A O 1
ATOM 1496 N N . PRO A 1 185 ? 11.803 6.066 -1.017 1.00 92.94 185 PRO A N 1
ATOM 1497 C CA . PRO A 1 185 ? 10.531 6.540 -1.552 1.00 92.94 185 PRO A CA 1
ATOM 1498 C C . PRO A 1 185 ? 10.240 5.919 -2.915 1.00 92.94 185 PRO A C 1
ATOM 1500 O O . PRO A 1 185 ? 11.138 5.850 -3.751 1.00 92.94 185 PRO A O 1
ATOM 1503 N N . PHE A 1 186 ? 8.994 5.525 -3.166 1.00 92.00 186 PHE A N 1
ATOM 1504 C CA . PHE A 1 186 ? 8.576 4.986 -4.458 1.00 92.00 186 PHE A CA 1
ATOM 1505 C C . PHE A 1 186 ? 8.222 6.146 -5.397 1.00 92.00 186 PHE A C 1
ATOM 1507 O O . PHE A 1 186 ? 7.191 6.792 -5.223 1.00 92.00 186 PHE A O 1
ATOM 1514 N N . PRO A 1 187 ? 9.079 6.523 -6.361 1.00 86.75 187 PRO A N 1
ATOM 1515 C CA . PRO A 1 187 ? 8.703 7.555 -7.314 1.00 86.75 187 PRO A CA 1
ATOM 1516 C C . PRO A 1 187 ? 7.530 7.056 -8.158 1.00 86.75 187 PRO A C 1
ATOM 1518 O O . PRO A 1 187 ? 7.539 5.906 -8.578 1.00 86.75 187 PRO A O 1
ATOM 1521 N N . HIS A 1 188 ? 6.581 7.947 -8.445 1.00 86.75 188 HIS A N 1
ATOM 1522 C CA . HIS A 1 188 ? 5.355 7.651 -9.190 1.00 86.75 188 HIS A CA 1
ATOM 1523 C C . HIS A 1 188 ? 5.589 6.799 -10.446 1.00 86.75 188 HIS A C 1
ATOM 152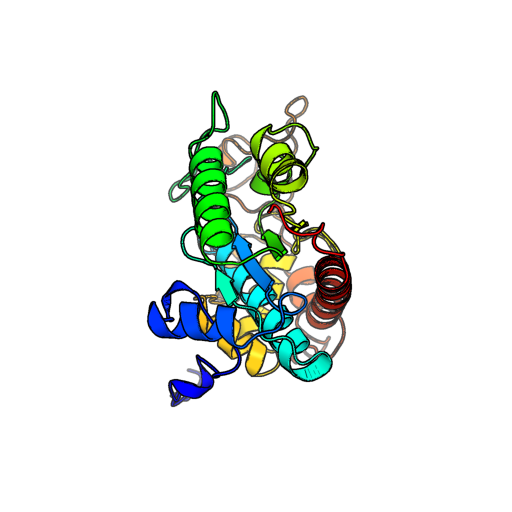5 O O . HIS A 1 188 ? 6.239 7.246 -11.401 1.00 86.75 188 HIS A O 1
ATOM 1531 N N . ALA A 1 189 ? 5.065 5.573 -10.426 1.00 88.31 189 ALA A N 1
ATOM 1532 C CA . ALA A 1 189 ? 5.217 4.565 -11.469 1.00 88.31 189 ALA A CA 1
ATOM 1533 C C . ALA A 1 189 ? 6.671 4.283 -11.861 1.00 88.31 189 ALA A C 1
ATOM 1535 O O . ALA A 1 189 ? 6.967 3.952 -13.010 1.00 88.31 189 ALA A O 1
ATOM 1536 N N . GLY A 1 190 ? 7.605 4.461 -10.935 1.00 91.56 190 GLY A N 1
ATOM 1537 C CA . GLY A 1 190 ? 9.022 4.351 -11.214 1.00 91.56 190 GLY A CA 1
ATOM 1538 C C . GLY A 1 190 ? 9.567 2.940 -11.041 1.00 91.56 190 GLY A C 1
ATOM 1539 O O . GLY A 1 190 ? 8.834 1.955 -10.914 1.00 91.56 190 GLY A O 1
ATOM 1540 N N . VAL A 1 191 ? 10.894 2.832 -11.041 1.00 95.12 191 VAL A N 1
ATOM 1541 C CA . VAL A 1 191 ? 11.594 1.541 -10.958 1.00 95.12 191 VAL A CA 1
ATOM 1542 C C . VAL A 1 191 ? 11.244 0.732 -9.703 1.00 95.12 191 VAL A C 1
ATOM 1544 O O . VAL A 1 191 ? 11.126 -0.489 -9.793 1.00 95.12 191 VAL A O 1
ATOM 1547 N N . LEU A 1 192 ? 11.044 1.392 -8.557 1.00 95.81 192 LEU A N 1
ATOM 1548 C CA . LEU A 1 192 ? 10.695 0.720 -7.303 1.00 95.81 192 LEU A CA 1
ATOM 1549 C C . LEU A 1 192 ? 9.269 0.177 -7.305 1.00 95.81 192 LEU A C 1
ATOM 1551 O O . LEU A 1 192 ? 9.093 -0.944 -6.849 1.00 95.81 192 LEU A O 1
ATOM 1555 N N . ASP A 1 193 ? 8.290 0.882 -7.880 1.00 95.06 193 ASP A N 1
ATOM 1556 C CA . ASP A 1 193 ? 6.922 0.358 -8.021 1.00 95.06 193 ASP A CA 1
ATOM 1557 C C . ASP A 1 193 ? 6.919 -0.927 -8.848 1.00 95.06 193 ASP A C 1
ATOM 1559 O O . ASP A 1 193 ? 6.406 -1.966 -8.432 1.00 95.06 193 ASP A O 1
ATOM 1563 N N . HIS A 1 194 ? 7.576 -0.882 -10.009 1.00 96.69 194 HIS A N 1
ATOM 1564 C CA . HIS A 1 194 ? 7.687 -2.035 -10.895 1.00 96.69 194 HIS A CA 1
ATOM 1565 C C . HIS A 1 194 ? 8.389 -3.208 -10.202 1.00 96.69 194 HIS A C 1
ATOM 1567 O O . HIS A 1 194 ? 7.918 -4.347 -10.277 1.00 96.69 194 HIS A O 1
ATOM 1573 N N . ALA A 1 195 ? 9.506 -2.940 -9.518 1.00 97.94 195 ALA A N 1
ATOM 1574 C CA . ALA A 1 195 ? 10.249 -3.963 -8.795 1.00 97.94 195 ALA A CA 1
ATOM 1575 C C . ALA A 1 195 ? 9.443 -4.512 -7.610 1.00 97.94 195 ALA A C 1
ATOM 1577 O O . ALA A 1 195 ? 9.403 -5.724 -7.409 1.00 97.94 195 ALA A O 1
ATOM 1578 N N . PHE A 1 196 ? 8.740 -3.660 -6.864 1.00 98.06 196 PHE A N 1
ATOM 1579 C CA . PHE A 1 196 ? 7.887 -4.079 -5.761 1.00 98.06 196 PHE A CA 1
ATOM 1580 C C . PHE A 1 196 ? 6.783 -5.014 -6.228 1.00 98.06 196 PHE A C 1
ATOM 1582 O O . PHE A 1 196 ? 6.632 -6.093 -5.665 1.00 98.06 196 PHE A O 1
ATOM 1589 N N . ILE A 1 197 ? 6.065 -4.670 -7.295 1.00 97.81 197 ILE A N 1
ATOM 1590 C CA . ILE A 1 197 ? 4.985 -5.508 -7.827 1.00 97.81 197 ILE A CA 1
ATOM 1591 C C . ILE A 1 197 ? 5.534 -6.849 -8.326 1.00 97.81 197 ILE A C 1
ATOM 1593 O O . ILE A 1 197 ? 4.945 -7.899 -8.053 1.00 97.81 197 ILE A O 1
ATOM 1597 N N . ALA A 1 198 ? 6.678 -6.840 -9.019 1.00 98.00 198 ALA A N 1
ATOM 1598 C CA . ALA A 1 198 ? 7.362 -8.057 -9.450 1.00 98.00 198 ALA A CA 1
ATOM 1599 C C . ALA A 1 198 ? 7.751 -8.951 -8.269 1.00 98.00 198 ALA A C 1
ATOM 1601 O O . ALA A 1 198 ? 7.408 -10.136 -8.258 1.00 98.00 198 ALA A O 1
ATOM 1602 N N . TRP A 1 199 ? 8.395 -8.382 -7.253 1.00 98.25 199 TRP A N 1
ATOM 1603 C CA . TRP A 1 199 ? 8.768 -9.091 -6.036 1.00 98.25 199 TRP A CA 1
ATOM 1604 C C . TRP A 1 199 ? 7.544 -9.622 -5.289 1.00 98.25 199 TRP A C 1
ATOM 1606 O O . TRP A 1 199 ? 7.456 -10.827 -5.056 1.00 98.25 199 TRP A O 1
ATOM 1616 N N . ALA A 1 200 ? 6.576 -8.757 -4.983 1.00 97.81 200 ALA A N 1
ATOM 1617 C CA . ALA A 1 200 ? 5.364 -9.082 -4.240 1.00 97.81 200 ALA A CA 1
ATOM 1618 C C . ALA A 1 200 ? 4.557 -10.187 -4.922 1.00 97.81 200 ALA A C 1
ATOM 1620 O O . ALA A 1 200 ? 3.968 -11.005 -4.231 1.00 97.81 200 ALA A O 1
ATOM 1621 N N . SER A 1 201 ? 4.573 -10.258 -6.257 1.00 97.12 201 SER A N 1
ATOM 1622 C CA . SER A 1 201 ? 3.829 -11.266 -7.019 1.00 97.12 201 SER A CA 1
ATOM 1623 C C . SER A 1 201 ? 4.596 -12.578 -7.225 1.00 97.12 201 SER A C 1
ATOM 1625 O O . SER A 1 201 ? 3.978 -13.640 -7.303 1.00 97.12 201 SER A O 1
ATOM 1627 N N . ARG A 1 202 ? 5.931 -12.532 -7.352 1.00 95.94 202 ARG A N 1
ATOM 1628 C CA . ARG A 1 202 ? 6.743 -13.688 -7.791 1.00 95.94 202 ARG A CA 1
ATOM 1629 C C . ARG A 1 202 ? 7.631 -14.274 -6.699 1.00 95.94 202 ARG A C 1
ATOM 1631 O O . ARG A 1 202 ? 7.760 -15.492 -6.623 1.00 95.94 202 ARG A O 1
ATOM 1638 N N . PHE A 1 203 ? 8.243 -13.429 -5.874 1.00 96.31 203 PHE A N 1
ATOM 1639 C CA . PHE A 1 203 ? 9.381 -13.811 -5.028 1.00 96.31 203 PHE A CA 1
ATOM 1640 C C . PHE A 1 203 ? 9.126 -13.634 -3.531 1.00 96.31 203 PHE A C 1
ATOM 1642 O O . PHE A 1 203 ? 9.817 -14.242 -2.718 1.00 96.31 203 PHE A O 1
ATOM 1649 N N . ALA A 1 204 ? 8.141 -12.821 -3.152 1.00 97.12 204 ALA A N 1
ATOM 1650 C CA . ALA A 1 204 ? 7.823 -12.578 -1.757 1.00 97.12 204 ALA A CA 1
ATOM 1651 C C . ALA A 1 204 ? 7.335 -13.859 -1.041 1.00 97.12 204 ALA A C 1
ATOM 1653 O O . ALA A 1 204 ? 6.853 -14.806 -1.684 1.00 97.12 204 ALA A O 1
ATOM 1654 N N . PRO A 1 205 ? 7.407 -13.901 0.305 1.00 95.56 205 PRO A N 1
ATOM 1655 C CA . PRO A 1 205 ? 6.760 -14.943 1.091 1.00 95.56 205 PRO A CA 1
ATOM 1656 C C . PRO A 1 205 ? 5.302 -15.148 0.668 1.00 95.56 205 PRO A C 1
ATOM 1658 O O . PRO A 1 205 ? 4.618 -14.201 0.279 1.00 95.56 205 PRO A O 1
ATOM 1661 N N . GLU A 1 206 ? 4.812 -16.385 0.772 1.00 94.62 206 GLU A N 1
ATOM 1662 C CA . GLU A 1 206 ? 3.485 -16.780 0.277 1.00 94.62 206 GLU A CA 1
ATOM 1663 C C . GLU A 1 206 ? 2.362 -15.830 0.714 1.00 94.62 206 GLU A C 1
ATOM 1665 O O . GLU A 1 206 ? 1.549 -15.434 -0.114 1.00 94.62 206 GLU A O 1
ATOM 1670 N N . ARG A 1 207 ? 2.362 -15.381 1.975 1.00 95.00 207 ARG A N 1
ATOM 1671 C CA . ARG A 1 207 ? 1.351 -14.440 2.485 1.00 95.00 207 ARG A CA 1
ATOM 1672 C C . ARG A 1 207 ? 1.282 -13.128 1.687 1.00 95.00 207 ARG A C 1
ATOM 1674 O O . ARG A 1 207 ? 0.187 -12.643 1.417 1.00 95.00 207 ARG A O 1
ATOM 1681 N N . ILE A 1 208 ? 2.433 -12.583 1.281 1.00 97.25 208 ILE A N 1
ATOM 1682 C CA . ILE A 1 208 ? 2.520 -11.330 0.521 1.00 97.25 208 ILE A CA 1
ATOM 1683 C C . ILE A 1 208 ? 2.101 -11.590 -0.925 1.00 97.25 208 ILE A C 1
ATOM 1685 O O . ILE A 1 208 ? 1.336 -10.807 -1.475 1.00 97.25 208 ILE A O 1
ATOM 1689 N N . ARG A 1 209 ? 2.492 -12.731 -1.511 1.00 96.88 209 ARG A N 1
ATOM 1690 C CA . ARG A 1 209 ? 2.023 -13.140 -2.849 1.00 96.88 209 ARG A CA 1
ATOM 1691 C C . ARG A 1 209 ? 0.509 -13.308 -2.911 1.00 96.88 209 ARG A C 1
ATOM 1693 O O . ARG A 1 209 ? -0.119 -12.872 -3.872 1.00 96.88 209 ARG A O 1
ATOM 1700 N N . LEU A 1 210 ? -0.092 -13.895 -1.878 1.00 96.12 210 LEU A N 1
ATOM 1701 C CA . LEU A 1 210 ? -1.544 -14.034 -1.775 1.00 96.12 210 LEU A CA 1
ATOM 1702 C C . LEU A 1 210 ? -2.238 -12.681 -1.575 1.00 96.12 210 LEU A C 1
ATOM 1704 O O . LEU A 1 210 ? -3.306 -12.472 -2.142 1.00 96.12 210 LEU A O 1
ATOM 1708 N N . SER A 1 211 ? -1.634 -11.755 -0.825 1.00 97.06 211 SER A N 1
ATOM 1709 C CA . SER A 1 211 ? -2.123 -10.376 -0.708 1.00 97.06 211 SER A CA 1
ATOM 1710 C C . SER A 1 211 ? -2.040 -9.621 -2.043 1.00 97.06 211 SER A C 1
ATOM 1712 O O . SER A 1 211 ? -3.033 -9.050 -2.487 1.00 97.06 211 SER A O 1
ATOM 1714 N N . ALA A 1 212 ? -0.910 -9.707 -2.750 1.00 96.94 212 ALA A N 1
ATOM 1715 C CA . ALA A 1 212 ? -0.745 -9.139 -4.086 1.00 96.94 212 ALA A CA 1
ATOM 1716 C C . ALA A 1 212 ? -1.814 -9.671 -5.056 1.00 96.94 212 ALA A C 1
ATOM 1718 O O . ALA A 1 212 ? -2.487 -8.894 -5.729 1.00 96.94 212 ALA A O 1
ATOM 1719 N N . LEU A 1 213 ? -2.045 -10.988 -5.061 1.00 95.56 213 LEU A N 1
ATOM 1720 C CA . LEU A 1 213 ? -3.077 -11.613 -5.886 1.00 95.56 213 LEU A CA 1
ATOM 1721 C C . LEU A 1 213 ? -4.496 -11.160 -5.508 1.00 95.56 213 LEU A C 1
ATOM 1723 O O . LEU A 1 213 ? -5.306 -10.879 -6.390 1.00 95.56 213 LEU A O 1
ATOM 1727 N N . ARG A 1 214 ? -4.801 -11.082 -4.208 1.00 94.62 214 ARG A N 1
ATOM 1728 C CA . ARG A 1 214 ? -6.097 -10.628 -3.675 1.00 94.62 214 ARG A CA 1
ATOM 1729 C C . ARG A 1 214 ? -6.456 -9.227 -4.162 1.00 94.62 214 ARG A C 1
ATOM 1731 O O . ARG A 1 214 ? -7.623 -8.973 -4.453 1.00 94.62 214 ARG A O 1
ATOM 1738 N N . HIS A 1 215 ? -5.452 -8.361 -4.264 1.00 95.38 215 HIS A N 1
ATOM 1739 C CA . HIS A 1 215 ? -5.598 -6.967 -4.677 1.00 95.38 215 HIS A CA 1
ATOM 1740 C C . HIS A 1 215 ? -5.284 -6.736 -6.153 1.00 95.38 215 HIS A C 1
ATOM 1742 O O . HIS A 1 215 ? -5.151 -5.598 -6.566 1.00 95.38 215 HIS A O 1
ATOM 1748 N N . GLY A 1 216 ? -5.165 -7.789 -6.967 1.00 93.50 216 GLY A N 1
ATOM 1749 C CA . GLY A 1 216 ? -4.993 -7.640 -8.415 1.00 93.50 216 GLY A CA 1
ATOM 1750 C C . GLY A 1 216 ? -3.655 -7.025 -8.838 1.00 93.50 216 GLY A C 1
ATOM 1751 O O . GLY A 1 216 ? -3.565 -6.432 -9.915 1.00 93.50 216 GLY A O 1
ATOM 1752 N N . LEU A 1 217 ? -2.605 -7.156 -8.020 1.00 94.69 217 LEU A N 1
ATOM 1753 C CA . LEU A 1 217 ? -1.248 -6.843 -8.453 1.00 94.69 217 LEU A CA 1
ATOM 1754 C C . LEU A 1 217 ? -0.764 -7.913 -9.428 1.00 94.69 217 LEU A C 1
ATOM 1756 O O . LEU A 1 217 ? -0.689 -9.103 -9.112 1.00 94.69 217 LEU A O 1
ATOM 1760 N N . HIS A 1 218 ? -0.409 -7.461 -10.626 1.00 92.94 218 HIS A N 1
ATOM 1761 C CA . HIS A 1 218 ? 0.142 -8.301 -11.673 1.00 92.94 218 HIS A CA 1
ATOM 1762 C C . HIS A 1 218 ? 1.455 -7.698 -12.156 1.00 92.94 218 HIS A C 1
ATOM 1764 O O . HIS A 1 218 ? 1.491 -6.524 -12.528 1.00 92.94 218 HIS A O 1
ATOM 1770 N N . PRO A 1 219 ? 2.544 -8.478 -12.158 1.00 93.69 219 PRO A N 1
ATOM 1771 C CA . PRO A 1 219 ? 3.828 -7.956 -12.561 1.00 93.69 219 PRO A CA 1
ATOM 1772 C C . PRO A 1 219 ? 3.866 -7.795 -14.076 1.00 93.69 219 PRO A C 1
ATOM 1774 O O . PRO A 1 219 ? 3.399 -8.664 -14.816 1.00 93.69 219 PRO A O 1
ATOM 1777 N N . VAL A 1 220 ? 4.467 -6.698 -14.524 1.00 93.50 220 VAL A N 1
ATOM 1778 C CA . VAL A 1 220 ? 4.683 -6.423 -15.945 1.00 93.50 220 VAL A CA 1
ATOM 1779 C C . VAL A 1 220 ? 5.504 -7.557 -16.570 1.00 93.50 220 VAL A C 1
ATOM 1781 O O . VAL A 1 220 ? 6.402 -8.126 -15.935 1.00 93.50 220 VAL A O 1
ATOM 1784 N N . ASP A 1 221 ? 5.187 -7.908 -17.816 1.00 95.00 221 ASP A N 1
ATOM 1785 C CA . ASP A 1 221 ? 6.040 -8.792 -18.607 1.00 95.00 221 ASP A CA 1
ATOM 1786 C C . ASP A 1 221 ? 7.410 -8.123 -18.786 1.00 95.00 221 ASP A C 1
ATOM 1788 O O . ASP A 1 221 ? 7.517 -7.032 -19.349 1.00 95.00 221 ASP A O 1
ATOM 1792 N N . GLU A 1 222 ? 8.471 -8.767 -18.298 1.00 95.00 222 GLU A N 1
ATOM 1793 C CA . GLU A 1 222 ? 9.814 -8.184 -18.319 1.00 95.00 222 GLU A CA 1
ATOM 1794 C C . GLU A 1 222 ? 10.327 -7.923 -19.737 1.00 95.00 222 GLU A C 1
ATOM 1796 O O . GLU A 1 222 ? 11.171 -7.047 -19.925 1.00 95.00 222 GLU A O 1
ATOM 1801 N N . ALA A 1 223 ? 9.781 -8.610 -20.746 1.00 95.75 223 ALA A N 1
ATOM 1802 C CA . ALA A 1 223 ? 10.084 -8.339 -22.147 1.00 95.75 223 ALA A CA 1
ATOM 1803 C C . ALA A 1 223 ? 9.609 -6.947 -22.612 1.00 95.75 223 ALA A C 1
ATOM 1805 O O . ALA A 1 223 ? 10.106 -6.434 -23.617 1.00 95.75 223 ALA A O 1
ATOM 1806 N N . LEU A 1 224 ? 8.669 -6.321 -21.894 1.00 92.25 224 LEU A N 1
ATOM 1807 C CA . LEU A 1 224 ? 8.155 -4.980 -22.186 1.00 92.25 224 LEU A CA 1
ATOM 1808 C C . LEU A 1 224 ? 8.962 -3.868 -21.503 1.00 92.25 224 LEU A C 1
ATOM 1810 O O . LEU A 1 224 ? 8.970 -2.742 -21.995 1.00 92.25 224 LEU A O 1
ATOM 1814 N N . LEU A 1 225 ? 9.677 -4.167 -20.414 1.00 92.56 225 LEU A N 1
ATOM 1815 C CA . LEU A 1 225 ? 10.414 -3.167 -19.629 1.00 92.56 225 LEU A CA 1
ATOM 1816 C C . LEU A 1 225 ? 11.499 -2.398 -20.411 1.00 92.56 225 LEU A C 1
ATOM 1818 O O . LEU A 1 225 ? 11.646 -1.204 -20.153 1.00 92.56 225 LEU A O 1
ATOM 1822 N N . PRO A 1 226 ? 12.201 -2.973 -21.415 1.00 92.69 226 PRO A N 1
ATOM 1823 C CA . PRO A 1 226 ? 13.104 -2.199 -22.270 1.00 92.69 226 PRO A CA 1
ATOM 1824 C C . PRO A 1 226 ? 12.439 -1.016 -22.992 1.00 92.69 226 PRO A C 1
ATOM 1826 O O . PRO A 1 226 ? 13.135 -0.113 -23.441 1.00 92.69 226 PRO A O 1
ATOM 1829 N N . GLN A 1 227 ? 11.105 -0.994 -23.121 1.00 87.00 227 GLN A N 1
ATOM 1830 C CA . GLN A 1 227 ? 10.384 0.111 -23.765 1.00 87.00 227 GLN A CA 1
ATOM 1831 C C . GLN A 1 227 ? 10.342 1.387 -22.920 1.00 87.00 227 GLN A C 1
ATOM 1833 O O . GLN A 1 227 ? 10.091 2.450 -23.480 1.00 87.00 227 GLN A O 1
ATOM 1838 N N . ILE A 1 228 ? 10.554 1.283 -21.605 1.00 87.50 228 ILE A N 1
ATOM 1839 C CA . ILE A 1 228 ? 10.580 2.420 -20.671 1.00 87.50 228 ILE A CA 1
ATOM 1840 C C . ILE A 1 228 ? 11.968 2.621 -20.044 1.00 87.50 228 ILE A C 1
ATOM 1842 O O . ILE A 1 228 ? 12.123 3.441 -19.145 1.00 87.50 228 ILE A O 1
ATOM 1846 N N . ASP A 1 229 ? 12.987 1.888 -20.499 1.00 90.62 22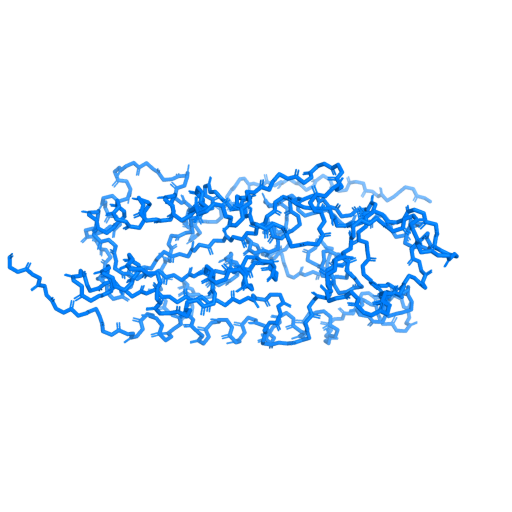9 ASP A N 1
ATOM 1847 C CA . ASP A 1 229 ? 14.349 2.033 -19.986 1.00 90.62 229 ASP A CA 1
ATOM 1848 C C . ASP A 1 229 ? 14.945 3.402 -20.338 1.00 90.62 229 ASP A C 1
ATOM 1850 O O . ASP A 1 229 ? 14.825 3.885 -21.466 1.00 90.62 229 ASP A O 1
ATOM 1854 N N . GLY A 1 230 ? 15.569 4.045 -19.352 1.00 83.88 230 GLY A N 1
ATOM 1855 C CA . GLY A 1 230 ? 16.120 5.391 -19.487 1.00 83.88 230 GLY A CA 1
ATOM 1856 C C . GLY A 1 230 ? 15.082 6.516 -19.413 1.00 83.88 230 GLY A C 1
ATOM 1857 O O . GLY A 1 230 ? 15.446 7.680 -19.611 1.00 83.88 230 GLY A O 1
ATOM 1858 N N . VAL A 1 231 ? 13.812 6.218 -19.104 1.00 81.38 231 VAL A N 1
ATOM 1859 C CA . VAL A 1 231 ? 12.837 7.259 -18.749 1.00 81.38 231 VAL A CA 1
ATOM 1860 C C . VAL A 1 231 ? 13.322 7.960 -17.482 1.00 81.38 231 VAL A C 1
ATOM 1862 O O . VAL A 1 231 ? 13.682 7.318 -16.499 1.00 81.38 231 VAL A O 1
ATOM 1865 N N . ASN A 1 232 ? 13.348 9.289 -17.512 1.00 74.50 232 ASN A N 1
ATOM 1866 C CA . ASN A 1 232 ? 13.824 10.121 -16.415 1.00 74.50 232 ASN A CA 1
ATOM 1867 C C . ASN A 1 232 ? 12.829 11.237 -16.115 1.00 74.50 232 ASN A C 1
ATOM 1869 O O . ASN A 1 232 ? 12.137 11.739 -17.008 1.00 74.50 232 ASN A O 1
ATOM 1873 N N . LYS A 1 233 ? 12.834 11.679 -14.858 1.00 69.44 233 LYS A N 1
ATOM 1874 C CA . LYS A 1 233 ? 11.979 12.761 -14.387 1.00 69.44 233 LYS A CA 1
ATOM 1875 C C . LYS A 1 233 ? 12.381 14.071 -15.052 1.00 69.44 233 LYS A C 1
ATOM 1877 O O . LYS A 1 233 ? 13.478 14.577 -14.819 1.00 69.44 233 LYS A O 1
ATOM 1882 N N . LEU A 1 234 ? 11.472 14.658 -15.825 1.00 57.44 234 LEU A N 1
ATOM 1883 C CA . LEU A 1 234 ? 11.679 15.971 -16.423 1.00 57.44 234 LEU A CA 1
ATOM 1884 C C . LEU A 1 234 ? 10.911 17.037 -15.640 1.00 57.44 234 LEU A C 1
ATOM 1886 O O . LEU A 1 234 ? 9.684 17.028 -15.557 1.00 57.44 234 LEU A O 1
ATOM 1890 N N . TRP A 1 235 ? 11.651 17.981 -15.068 1.00 55.66 235 TRP A N 1
ATOM 1891 C CA . TRP A 1 235 ? 11.086 19.209 -14.520 1.00 55.66 235 TRP A CA 1
ATOM 1892 C C . TRP A 1 235 ? 11.050 20.256 -15.632 1.00 55.66 235 TRP A C 1
ATOM 1894 O O . TRP A 1 235 ? 12.100 20.593 -16.176 1.00 55.66 235 TRP A O 1
ATOM 1904 N N . LEU A 1 236 ? 9.870 20.780 -15.976 1.00 51.28 236 LEU A N 1
ATOM 1905 C CA . LEU A 1 236 ? 9.806 21.992 -16.795 1.00 51.28 236 LEU A CA 1
ATOM 1906 C C . LEU A 1 236 ? 10.293 23.167 -15.945 1.00 51.28 236 LEU A C 1
ATOM 1908 O O . LEU A 1 236 ? 9.871 23.343 -14.798 1.00 51.28 236 LEU A O 1
ATOM 1912 N N . GLU A 1 237 ? 11.212 23.955 -16.495 1.00 50.53 237 GLU A N 1
ATOM 1913 C CA . GLU A 1 237 ? 11.762 25.128 -15.823 1.00 50.53 237 GLU A CA 1
ATOM 1914 C C . GLU A 1 237 ? 10.620 26.096 -15.462 1.00 50.53 237 GLU A C 1
ATOM 1916 O O . GLU A 1 237 ? 9.874 26.553 -16.323 1.00 50.53 237 GLU A O 1
ATOM 1921 N N . GLY A 1 238 ? 10.432 26.360 -14.165 1.00 55.88 238 GLY A N 1
ATOM 1922 C CA . GLY A 1 238 ? 9.352 27.214 -13.656 1.00 55.88 238 GLY A CA 1
ATOM 1923 C C . GLY A 1 238 ? 8.031 26.506 -13.318 1.00 55.88 238 GLY A C 1
ATOM 1924 O O . GLY A 1 238 ? 7.234 27.081 -12.573 1.00 55.88 238 GLY A O 1
ATOM 1925 N N . GLU A 1 239 ? 7.804 25.256 -13.741 1.00 55.38 239 GLU A N 1
ATOM 1926 C CA . GLU A 1 239 ? 6.604 24.500 -13.356 1.00 55.38 239 GLU A CA 1
ATOM 1927 C C . GLU A 1 239 ? 6.867 23.616 -12.133 1.00 55.38 239 GLU A C 1
ATOM 1929 O O . GLU A 1 239 ? 7.533 22.579 -12.173 1.00 55.38 239 GLU A O 1
ATOM 1934 N N . LYS A 1 240 ? 6.289 24.004 -10.994 1.00 52.41 240 LYS A N 1
ATOM 1935 C CA . LYS A 1 240 ? 6.248 23.129 -9.822 1.00 52.41 240 LYS A CA 1
ATOM 1936 C C . LYS A 1 240 ? 5.221 22.017 -10.069 1.00 52.41 240 LYS A C 1
ATOM 1938 O O . LYS A 1 240 ? 4.028 22.243 -9.905 1.00 52.41 240 LYS A O 1
ATOM 1943 N N . ARG A 1 241 ? 5.706 20.807 -10.375 1.00 52.81 241 ARG A N 1
ATOM 1944 C CA . ARG A 1 241 ? 4.978 19.523 -10.225 1.00 52.81 241 ARG A CA 1
ATOM 1945 C C . ARG A 1 241 ? 3.674 19.394 -11.030 1.00 52.81 241 ARG A C 1
ATOM 1947 O O . ARG A 1 241 ? 2.669 18.951 -10.487 1.00 52.81 241 ARG A O 1
ATOM 1954 N N . ARG A 1 242 ? 3.682 19.735 -12.318 1.00 50.03 242 ARG A N 1
ATOM 1955 C CA . ARG A 1 242 ? 2.568 19.420 -13.224 1.00 50.03 242 ARG A CA 1
ATOM 1956 C C . ARG A 1 242 ? 3.052 18.511 -14.346 1.00 50.03 242 ARG A C 1
ATOM 1958 O O . ARG A 1 242 ? 3.710 18.970 -15.266 1.00 50.03 242 ARG A O 1
ATOM 1965 N N . PHE A 1 243 ? 2.715 17.227 -14.266 1.00 53.34 243 PHE A N 1
ATOM 1966 C CA . PHE A 1 243 ? 2.943 16.271 -15.351 1.00 53.34 243 PHE A CA 1
ATOM 1967 C C . PHE A 1 243 ? 1.733 16.290 -16.288 1.00 53.34 243 PHE A C 1
ATOM 1969 O O . PHE A 1 243 ? 1.003 15.320 -16.408 1.00 53.34 243 PHE A O 1
ATOM 1976 N N . THR A 1 244 ? 1.467 17.445 -16.897 1.00 45.06 244 THR A N 1
ATOM 1977 C CA . THR A 1 244 ? 0.218 17.651 -17.653 1.00 45.06 244 THR A CA 1
ATOM 1978 C C . THR A 1 244 ? 0.177 16.825 -18.933 1.00 45.06 244 THR A C 1
ATOM 1980 O O . THR A 1 244 ? -0.871 16.323 -19.313 1.00 45.06 244 THR A O 1
ATOM 1983 N N . ASP A 1 245 ? 1.325 16.604 -19.573 1.00 53.09 245 ASP A N 1
ATOM 1984 C CA . ASP A 1 245 ? 1.389 15.815 -20.797 1.00 53.09 245 ASP A CA 1
ATOM 1985 C C . ASP A 1 245 ? 2.849 15.491 -21.142 1.00 53.09 245 ASP A C 1
ATOM 1987 O O . ASP A 1 245 ? 3.628 16.386 -21.484 1.00 53.09 245 ASP A O 1
ATOM 1991 N N . TRP A 1 246 ? 3.239 14.213 -21.064 1.00 55.41 246 TRP A N 1
ATOM 1992 C CA . TRP A 1 246 ? 4.608 13.795 -21.387 1.00 55.41 246 TRP A CA 1
ATOM 1993 C C . TRP A 1 246 ? 4.959 14.014 -22.870 1.00 55.41 246 TRP A C 1
ATOM 1995 O O . TRP A 1 246 ? 6.135 14.149 -23.200 1.00 55.41 246 TRP A O 1
ATOM 2005 N N . SER A 1 247 ? 3.961 14.156 -23.756 1.00 51.66 247 SER A N 1
ATOM 2006 C CA . SER A 1 247 ? 4.183 14.482 -25.173 1.00 51.66 247 SER A CA 1
ATOM 2007 C C . SER A 1 247 ? 4.718 15.903 -25.400 1.00 51.66 247 SER A C 1
ATOM 2009 O O . SER A 1 247 ? 5.254 16.203 -26.468 1.00 51.66 247 SER A O 1
ATOM 2011 N N . ARG A 1 248 ? 4.633 16.784 -24.390 1.00 51.38 248 ARG A N 1
ATOM 2012 C CA . ARG A 1 248 ? 5.196 18.144 -24.438 1.00 51.38 248 ARG A CA 1
ATOM 2013 C C . ARG A 1 248 ? 6.703 18.182 -24.190 1.00 51.38 248 ARG A C 1
ATOM 2015 O O . ARG A 1 248 ? 7.328 19.215 -24.433 1.00 51.38 248 ARG A O 1
ATOM 2022 N N . TYR A 1 249 ? 7.297 17.087 -23.718 1.00 55.62 249 TYR A N 1
ATOM 2023 C CA . TYR A 1 249 ? 8.729 17.017 -23.465 1.00 55.62 249 TYR A CA 1
ATOM 2024 C C . TYR A 1 249 ? 9.457 16.560 -24.723 1.00 55.62 249 TYR A C 1
ATOM 2026 O O . TYR A 1 249 ? 9.273 15.447 -25.216 1.00 55.62 249 TYR A O 1
ATOM 2034 N N . LYS A 1 250 ? 10.310 17.446 -25.243 1.00 48.50 250 LYS A N 1
ATOM 2035 C CA . LYS A 1 250 ? 11.184 17.144 -26.374 1.00 48.50 250 LYS A CA 1
ATOM 2036 C C . LYS A 1 250 ? 11.994 15.879 -26.052 1.00 48.50 250 LYS A C 1
ATOM 2038 O O . LYS A 1 250 ? 12.575 15.785 -24.976 1.00 48.50 250 LYS A O 1
ATOM 2043 N N . ASP A 1 251 ? 11.994 14.926 -26.981 1.00 54.75 251 ASP A N 1
ATOM 2044 C CA . ASP A 1 251 ? 12.728 13.653 -26.923 1.00 54.75 251 ASP A CA 1
ATOM 2045 C C . ASP A 1 251 ? 12.138 12.538 -26.029 1.00 54.75 251 ASP A C 1
ATOM 2047 O O . ASP A 1 251 ? 12.716 11.450 -25.978 1.00 54.75 251 ASP A O 1
ATOM 2051 N N . GLN A 1 252 ? 10.961 12.719 -25.408 1.00 53.09 252 GLN A N 1
ATOM 2052 C CA . GLN A 1 252 ? 10.227 11.595 -24.805 1.00 53.09 252 GLN A CA 1
ATOM 2053 C C . GLN A 1 252 ? 9.207 10.993 -25.779 1.00 53.09 252 GLN A C 1
ATOM 2055 O O . GLN A 1 252 ? 8.361 11.685 -26.345 1.00 53.09 252 GLN A O 1
ATOM 2060 N N . LYS A 1 253 ? 9.265 9.667 -25.962 1.00 55.09 253 LYS A N 1
ATOM 2061 C CA . LYS A 1 253 ? 8.130 8.912 -26.511 1.00 55.09 253 LYS A CA 1
ATOM 2062 C C . LYS A 1 253 ? 6.984 8.990 -25.496 1.00 55.09 253 LYS A C 1
ATOM 2064 O O . LYS A 1 253 ? 7.241 9.084 -24.303 1.00 55.09 253 LYS A O 1
ATOM 2069 N N . GLU A 1 254 ? 5.737 8.980 -25.963 1.00 57.00 254 GLU A N 1
ATOM 2070 C CA . GLU A 1 254 ? 4.528 9.085 -25.132 1.00 57.00 254 GLU A CA 1
ATOM 2071 C C . GLU A 1 254 ? 4.484 7.972 -24.061 1.00 57.00 254 GLU A C 1
ATOM 2073 O O . GLU A 1 254 ? 3.935 6.892 -24.274 1.00 57.00 254 GLU A O 1
ATOM 2078 N N . HIS A 1 255 ? 5.086 8.214 -22.898 1.00 59.19 255 HIS A N 1
ATOM 2079 C CA . HIS A 1 255 ? 5.037 7.317 -21.752 1.00 59.19 255 HIS A CA 1
ATOM 2080 C C . HIS A 1 255 ? 4.083 7.934 -20.736 1.00 59.19 255 HIS A C 1
ATOM 2082 O O . HIS A 1 255 ? 4.374 8.939 -20.099 1.00 59.19 255 HIS A O 1
ATOM 2088 N N . ARG A 1 256 ? 2.886 7.350 -20.657 1.00 64.31 256 ARG A N 1
ATOM 2089 C CA . ARG A 1 256 ? 1.690 7.858 -19.968 1.00 64.31 256 ARG A CA 1
ATOM 2090 C C . ARG A 1 256 ? 1.804 7.869 -18.432 1.00 64.31 256 ARG A C 1
ATOM 2092 O O . ARG A 1 256 ? 0.996 7.230 -17.771 1.00 64.31 256 ARG A O 1
ATOM 2099 N N . GLY A 1 257 ? 2.810 8.528 -17.853 1.00 64.94 257 GLY A N 1
ATOM 2100 C CA . GLY A 1 257 ? 2.908 8.688 -16.395 1.00 64.94 257 GLY A CA 1
ATOM 2101 C C . GLY A 1 257 ? 4.060 7.977 -15.683 1.00 64.94 257 GLY A C 1
ATOM 2102 O O . GLY A 1 257 ? 3.995 7.891 -14.470 1.00 64.94 257 GLY A O 1
ATOM 2103 N N . VAL A 1 258 ? 5.104 7.480 -16.361 1.00 76.31 258 VAL A N 1
ATOM 2104 C CA . VAL A 1 258 ? 6.297 6.920 -15.672 1.00 76.31 258 VAL A CA 1
ATOM 2105 C C . VAL A 1 258 ? 7.257 8.047 -15.300 1.00 76.31 258 VAL A C 1
ATOM 2107 O O . VAL A 1 258 ? 7.721 8.753 -16.192 1.00 76.31 258 VAL A O 1
ATOM 2110 N N . VAL A 1 259 ? 7.594 8.208 -14.014 1.00 78.69 259 VAL A N 1
ATOM 2111 C CA . VAL A 1 259 ? 8.530 9.265 -13.587 1.00 78.69 259 VAL A CA 1
ATOM 2112 C C . VAL A 1 259 ? 9.985 8.922 -13.881 1.00 78.69 259 VAL A C 1
ATOM 2114 O O . VAL A 1 259 ? 10.701 9.768 -14.406 1.00 78.69 259 VAL A O 1
ATOM 2117 N N . GLU A 1 260 ? 10.447 7.723 -13.532 1.00 86.62 260 GLU A N 1
ATOM 2118 C CA . GLU A 1 260 ? 11.823 7.292 -13.800 1.00 86.62 260 GLU A CA 1
ATOM 2119 C C . GLU A 1 260 ? 11.946 5.769 -13.846 1.00 86.62 260 GLU A C 1
ATOM 2121 O O . GLU A 1 260 ? 11.362 5.067 -13.019 1.00 86.62 260 GLU A O 1
ATOM 2126 N N . PHE A 1 261 ? 12.729 5.241 -14.786 1.00 91.31 261 PHE A N 1
ATOM 2127 C CA . PHE A 1 261 ? 12.947 3.805 -14.891 1.00 91.31 261 PHE A CA 1
ATOM 2128 C C . PHE A 1 261 ? 14.334 3.460 -15.448 1.00 91.31 261 PHE A C 1
ATOM 2130 O O . PHE A 1 261 ? 14.789 4.015 -16.446 1.00 91.31 261 PHE A O 1
ATOM 2137 N N . SER A 1 262 ? 14.991 2.498 -14.795 1.00 94.25 262 SER A N 1
ATOM 2138 C CA . SER A 1 262 ? 16.253 1.896 -15.228 1.00 94.25 262 SER A CA 1
ATOM 2139 C C . SER A 1 262 ? 16.129 0.381 -15.140 1.00 94.25 262 SER A C 1
ATOM 2141 O O . SER A 1 262 ? 15.876 -0.166 -14.062 1.00 94.25 262 SER A O 1
ATOM 2143 N N . LEU A 1 263 ? 16.329 -0.302 -16.266 1.00 95.81 263 LEU A N 1
ATOM 2144 C CA . LEU A 1 263 ? 16.271 -1.758 -16.347 1.00 95.81 263 LEU A CA 1
ATOM 2145 C C . LEU A 1 263 ? 17.391 -2.412 -15.530 1.00 95.81 263 LEU A C 1
ATOM 2147 O O . LEU A 1 263 ? 17.175 -3.450 -14.905 1.00 95.81 263 LEU A O 1
ATOM 2151 N N . GLU A 1 264 ? 18.572 -1.795 -15.501 1.00 97.50 264 GLU A N 1
ATOM 2152 C CA . GLU A 1 264 ? 19.687 -2.231 -14.657 1.00 97.50 264 GLU A CA 1
ATOM 2153 C C . GLU A 1 264 ? 19.298 -2.176 -13.176 1.00 97.50 264 GLU A C 1
ATOM 2155 O O . GLU A 1 264 ? 19.406 -3.177 -12.468 1.00 97.50 264 GLU A O 1
ATOM 2160 N N . ARG A 1 265 ? 18.758 -1.040 -12.716 1.00 97.25 265 ARG A N 1
ATOM 2161 C CA . ARG A 1 265 ? 18.322 -0.894 -11.324 1.00 97.25 265 ARG A CA 1
ATOM 2162 C C . ARG A 1 265 ? 17.183 -1.853 -10.976 1.00 97.25 265 ARG A C 1
ATOM 2164 O O . ARG A 1 265 ? 17.239 -2.473 -9.919 1.00 97.25 265 ARG A O 1
ATOM 2171 N N . TYR A 1 266 ? 16.197 -2.018 -11.860 1.00 97.94 266 TYR A N 1
ATOM 2172 C CA . TYR A 1 266 ? 15.124 -3.007 -11.698 1.00 97.94 266 TYR A CA 1
ATOM 2173 C C . TYR A 1 266 ? 15.694 -4.415 -11.477 1.00 97.94 266 TYR A C 1
ATOM 2175 O O . TYR A 1 266 ? 15.289 -5.111 -10.547 1.00 97.94 266 TYR A O 1
ATOM 2183 N N . ARG A 1 267 ? 16.683 -4.823 -12.286 1.00 97.88 267 ARG A N 1
ATOM 2184 C CA . ARG A 1 267 ? 17.327 -6.134 -12.145 1.00 97.88 267 ARG A CA 1
ATOM 2185 C C . ARG A 1 267 ? 18.106 -6.254 -10.843 1.00 97.88 267 ARG A C 1
ATOM 2187 O O . ARG A 1 267 ? 17.924 -7.239 -10.139 1.00 97.88 267 ARG A O 1
ATOM 2194 N N . ASN A 1 268 ? 18.892 -5.243 -10.482 1.00 97.75 268 ASN A N 1
ATOM 2195 C CA . ASN A 1 268 ? 19.675 -5.245 -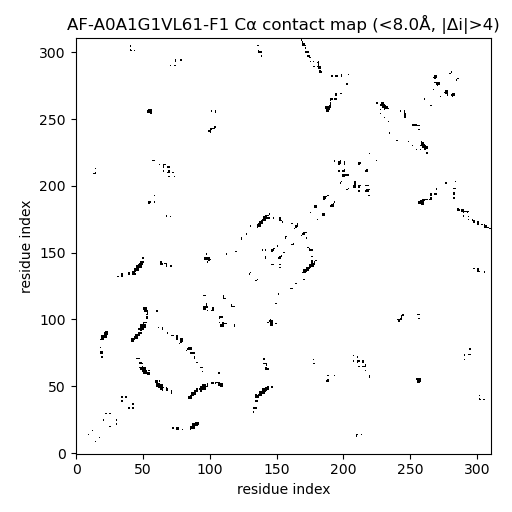9.242 1.00 97.75 268 ASN A CA 1
ATOM 2196 C C . ASN A 1 268 ? 18.782 -5.346 -7.993 1.00 97.75 268 ASN A C 1
ATOM 2198 O O . ASN A 1 268 ? 19.155 -5.978 -7.004 1.00 97.75 268 ASN A O 1
ATOM 2202 N N . LEU A 1 269 ? 17.581 -4.763 -8.047 1.00 97.81 269 LEU A N 1
ATOM 2203 C CA . LEU A 1 269 ? 16.589 -4.835 -6.975 1.00 97.81 269 LEU A CA 1
ATOM 2204 C C . LEU A 1 269 ? 15.977 -6.236 -6.793 1.00 97.81 269 LEU A C 1
ATOM 2206 O O . LEU A 1 269 ? 15.557 -6.557 -5.679 1.00 97.81 269 LEU A O 1
ATOM 2210 N N . LEU A 1 270 ? 15.927 -7.056 -7.850 1.00 98.06 270 LEU A N 1
ATOM 2211 C CA . LEU A 1 270 ? 15.180 -8.321 -7.886 1.00 98.06 270 LEU A CA 1
ATOM 2212 C C . LEU A 1 270 ? 16.025 -9.581 -8.020 1.00 98.06 270 LEU A C 1
ATOM 2214 O O . LEU A 1 270 ? 15.573 -10.648 -7.609 1.00 98.06 270 LEU A O 1
ATOM 2218 N N . TYR A 1 271 ? 17.213 -9.478 -8.600 1.00 98.06 271 TYR A N 1
ATOM 2219 C CA . TYR A 1 271 ? 18.036 -10.617 -8.977 1.00 98.06 271 TYR A CA 1
ATOM 2220 C C . TYR A 1 271 ? 19.456 -10.473 -8.425 1.00 98.06 271 TYR A C 1
ATOM 2222 O O . TYR A 1 271 ? 19.955 -9.360 -8.221 1.00 98.06 271 TYR A O 1
ATOM 2230 N N . GLU A 1 272 ? 20.095 -11.609 -8.171 1.00 97.31 272 GLU A N 1
ATOM 2231 C CA . GLU A 1 272 ? 21.537 -11.707 -7.955 1.00 97.31 272 GLU A CA 1
ATOM 2232 C C . GLU A 1 272 ? 22.293 -11.605 -9.293 1.00 97.31 272 GLU A C 1
ATOM 2234 O O . GLU A 1 272 ? 21.693 -11.638 -10.370 1.00 97.31 272 GLU A O 1
ATOM 2239 N N . GLU A 1 273 ? 23.625 -11.489 -9.246 1.00 94.81 273 GLU A N 1
ATOM 2240 C CA . GLU A 1 273 ? 24.466 -11.365 -10.452 1.00 94.81 273 GLU A CA 1
ATOM 2241 C C . GLU A 1 273 ? 24.338 -12.564 -11.408 1.00 94.81 273 GLU A C 1
ATOM 2243 O O . GLU A 1 273 ? 24.504 -12.417 -12.619 1.00 94.81 273 GLU A O 1
ATOM 2248 N N . ASP A 1 274 ? 24.009 -13.746 -10.880 1.00 95.69 274 ASP A N 1
ATOM 2249 C CA . ASP A 1 274 ? 23.778 -14.964 -11.662 1.00 95.69 274 ASP A CA 1
ATOM 2250 C C . ASP A 1 274 ? 22.366 -15.044 -12.279 1.00 95.69 274 ASP A C 1
ATOM 2252 O O . ASP A 1 274 ? 22.044 -16.008 -12.977 1.00 95.69 274 ASP A O 1
ATOM 2256 N N . GLY A 1 275 ? 21.523 -14.032 -12.041 1.00 94.69 275 GLY A N 1
ATOM 2257 C CA . GLY A 1 275 ? 20.144 -13.954 -12.515 1.00 94.69 275 GLY A CA 1
ATOM 2258 C C . GLY A 1 275 ? 19.131 -14.722 -11.663 1.00 94.69 275 GLY A C 1
ATOM 2259 O O . GLY A 1 275 ? 17.943 -14.721 -11.994 1.00 94.69 275 GLY A O 1
ATOM 2260 N N . SER A 1 276 ? 19.553 -15.371 -10.575 1.00 95.62 276 SER A N 1
ATOM 2261 C CA . SER A 1 276 ? 18.625 -15.982 -9.621 1.00 95.62 276 SER A CA 1
ATOM 2262 C C . SER A 1 276 ? 17.864 -14.911 -8.825 1.00 95.62 276 SER A C 1
ATOM 2264 O O . SER A 1 276 ? 18.374 -13.803 -8.642 1.00 95.62 276 SER A O 1
ATOM 2266 N N . PRO A 1 277 ? 16.630 -15.181 -8.352 1.00 96.00 277 PRO A N 1
ATOM 2267 C CA . PRO A 1 277 ? 15.900 -14.224 -7.526 1.00 96.00 277 PRO A CA 1
ATOM 2268 C C . PRO A 1 277 ? 16.667 -13.883 -6.248 1.00 96.00 277 PRO A C 1
ATOM 2270 O O . PRO A 1 277 ? 17.078 -14.775 -5.498 1.00 96.00 277 PRO A O 1
ATOM 2273 N N . ARG A 1 278 ? 16.796 -12.585 -5.979 1.00 95.44 278 ARG A N 1
ATOM 2274 C CA . ARG A 1 278 ? 17.455 -12.041 -4.795 1.00 95.44 278 ARG A CA 1
ATOM 2275 C C . ARG A 1 278 ? 16.742 -12.516 -3.532 1.00 95.44 278 ARG A C 1
ATOM 2277 O O . ARG A 1 278 ? 15.547 -12.285 -3.359 1.00 95.44 278 ARG A O 1
ATOM 2284 N N . GLN A 1 279 ? 17.487 -13.166 -2.638 1.00 90.56 279 GLN A N 1
ATOM 2285 C CA . GLN A 1 279 ? 16.931 -13.741 -1.402 1.00 90.56 279 GLN A CA 1
ATOM 2286 C C . GLN A 1 279 ? 16.886 -12.734 -0.246 1.00 90.56 279 GLN A C 1
ATOM 2288 O O . GLN A 1 279 ? 16.058 -12.854 0.654 1.00 90.56 279 GLN A O 1
ATOM 2293 N N . THR A 1 280 ? 17.789 -11.747 -0.253 1.00 91.19 280 THR A N 1
ATOM 2294 C CA . THR A 1 280 ? 17.908 -10.711 0.786 1.00 91.19 280 THR A CA 1
ATOM 2295 C C . THR A 1 280 ? 18.340 -9.379 0.180 1.00 91.19 280 THR A C 1
ATOM 2297 O O . THR A 1 280 ? 18.993 -9.355 -0.862 1.00 91.19 280 THR A O 1
ATOM 2300 N N . GLY A 1 281 ? 18.013 -8.263 0.835 1.00 95.06 281 GLY A N 1
ATOM 2301 C CA . GLY A 1 281 ? 18.304 -6.932 0.296 1.00 95.06 281 GLY A CA 1
ATOM 2302 C C . GLY A 1 281 ? 17.271 -6.484 -0.741 1.00 95.06 281 GLY A C 1
ATOM 2303 O O . GLY A 1 281 ? 16.163 -7.029 -0.807 1.00 95.06 281 GLY A O 1
ATOM 2304 N N . GLY A 1 282 ? 17.634 -5.483 -1.547 1.00 95.81 282 GLY A N 1
ATOM 2305 C CA . GLY A 1 282 ? 16.779 -4.944 -2.609 1.00 95.81 282 GLY A CA 1
ATOM 2306 C C . GLY A 1 282 ? 15.381 -4.569 -2.107 1.00 95.81 282 GLY A C 1
ATOM 2307 O O . GLY A 1 282 ? 15.232 -4.040 -1.006 1.00 95.81 282 GLY A O 1
ATOM 2308 N N . VAL A 1 283 ? 14.359 -4.920 -2.892 1.00 97.00 283 VAL A N 1
ATOM 2309 C CA . VAL A 1 283 ? 12.946 -4.655 -2.557 1.00 97.00 283 VAL A CA 1
ATOM 2310 C C . VAL A 1 283 ? 12.534 -5.279 -1.224 1.00 97.00 283 VAL A C 1
ATOM 2312 O O . VAL A 1 283 ? 11.803 -4.666 -0.456 1.00 97.00 283 VAL A O 1
ATOM 2315 N N . SER A 1 284 ? 12.992 -6.500 -0.933 1.00 97.12 284 SER A N 1
ATOM 2316 C CA . SER A 1 284 ? 12.567 -7.219 0.275 1.00 97.12 284 SER A CA 1
ATOM 2317 C C . SER A 1 284 ? 13.020 -6.521 1.560 1.00 97.12 284 SER A C 1
ATOM 2319 O O . SER A 1 284 ? 12.250 -6.420 2.512 1.00 97.12 284 SER A O 1
ATOM 2321 N N . ALA A 1 285 ? 14.255 -6.009 1.580 1.00 97.31 285 ALA A N 1
ATOM 2322 C CA . ALA A 1 285 ? 14.781 -5.280 2.727 1.00 97.31 285 ALA A CA 1
ATOM 2323 C C . ALA A 1 285 ? 14.092 -3.923 2.884 1.00 97.31 285 ALA A C 1
ATOM 2325 O O . ALA A 1 285 ? 13.703 -3.576 3.997 1.00 97.31 285 ALA A O 1
ATOM 2326 N N . ASP A 1 286 ? 13.882 -3.211 1.775 1.00 97.50 286 ASP A N 1
ATOM 2327 C CA . ASP A 1 286 ? 13.161 -1.941 1.775 1.00 97.50 286 ASP A CA 1
ATOM 2328 C C . ASP A 1 286 ? 11.723 -2.097 2.302 1.00 97.50 286 ASP A C 1
ATOM 2330 O O . ASP A 1 286 ? 11.306 -1.382 3.214 1.00 97.50 286 ASP A O 1
ATOM 2334 N N . PHE A 1 287 ? 10.989 -3.106 1.822 1.00 97.69 287 PHE A N 1
ATOM 2335 C CA . PHE A 1 287 ? 9.642 -3.395 2.311 1.00 97.69 287 PHE A CA 1
ATOM 2336 C C . PHE A 1 287 ? 9.626 -3.690 3.817 1.00 97.69 287 PHE A C 1
ATOM 2338 O O . PHE A 1 287 ? 8.764 -3.188 4.535 1.00 97.69 287 PHE A O 1
ATOM 2345 N N . GLU A 1 288 ? 10.592 -4.453 4.333 1.00 97.81 288 GLU A N 1
ATOM 2346 C CA . GLU A 1 288 ? 10.694 -4.709 5.773 1.00 97.81 288 GLU A CA 1
ATOM 2347 C C . GLU A 1 288 ? 11.000 -3.445 6.591 1.00 97.81 288 GLU A C 1
ATOM 2349 O O . GLU A 1 288 ? 10.484 -3.295 7.702 1.00 97.81 288 GLU A O 1
ATOM 2354 N N . GLU A 1 289 ? 11.811 -2.519 6.075 1.00 98.06 289 GLU A N 1
ATOM 2355 C CA . GLU A 1 289 ? 12.049 -1.219 6.715 1.00 98.06 289 GLU A CA 1
ATOM 2356 C C . GLU A 1 289 ? 10.772 -0.370 6.751 1.00 98.06 289 GLU A C 1
ATOM 2358 O O . GLU A 1 289 ? 10.378 0.105 7.827 1.00 98.06 289 GLU A O 1
ATOM 2363 N N . LYS A 1 290 ? 10.050 -0.299 5.626 1.00 97.81 290 LYS A N 1
ATOM 2364 C CA . LYS A 1 290 ? 8.735 0.350 5.537 1.00 97.81 290 LYS A CA 1
ATOM 2365 C C . LYS A 1 290 ? 7.738 -0.256 6.520 1.00 97.81 290 LYS A C 1
ATOM 2367 O O . LYS A 1 290 ? 7.080 0.481 7.253 1.00 97.81 290 LYS A O 1
ATOM 2372 N N . MET A 1 291 ? 7.660 -1.585 6.617 1.00 98.38 291 MET A N 1
ATOM 2373 C CA . MET A 1 291 ? 6.756 -2.261 7.555 1.00 98.38 291 MET A CA 1
ATOM 2374 C C . MET A 1 291 ? 7.130 -2.006 9.015 1.00 98.38 291 MET A C 1
ATOM 2376 O O . MET A 1 291 ? 6.243 -1.771 9.833 1.00 98.38 291 MET A O 1
ATOM 2380 N N . LYS A 1 292 ? 8.422 -1.977 9.369 1.00 98.38 292 LYS A N 1
ATOM 2381 C CA . LYS A 1 292 ? 8.861 -1.603 10.728 1.00 98.38 292 LYS A CA 1
ATOM 2382 C C . LYS A 1 292 ? 8.450 -0.176 11.078 1.00 98.38 292 LYS A C 1
ATOM 2384 O O . LYS A 1 292 ? 7.962 0.069 12.185 1.00 98.38 292 LYS A O 1
ATOM 2389 N N . PHE A 1 293 ? 8.641 0.761 10.151 1.00 98.00 293 PHE A N 1
ATOM 2390 C CA . PHE A 1 293 ? 8.215 2.144 10.336 1.00 98.00 293 PHE A CA 1
ATOM 2391 C C . PHE A 1 293 ? 6.695 2.236 10.503 1.00 98.00 293 PHE A C 1
ATOM 2393 O O . PHE A 1 293 ? 6.223 2.816 11.483 1.00 98.00 293 PHE A O 1
ATOM 2400 N N . LEU A 1 294 ? 5.938 1.617 9.597 1.00 97.38 294 LEU A N 1
ATOM 2401 C CA . LEU A 1 294 ? 4.481 1.652 9.590 1.00 97.38 294 LEU A CA 1
ATOM 2402 C C . LEU A 1 294 ? 3.897 1.024 10.862 1.00 97.38 294 LEU A C 1
ATOM 2404 O O . LEU A 1 294 ? 3.086 1.655 11.538 1.00 97.38 294 LEU A O 1
ATOM 2408 N N . MET A 1 295 ? 4.388 -0.151 11.268 1.00 98.31 295 MET A N 1
ATOM 2409 C CA . MET A 1 295 ? 3.992 -0.812 12.518 1.00 98.31 295 MET A CA 1
ATOM 2410 C C . MET A 1 295 ? 4.229 0.076 13.738 1.00 98.31 295 MET A C 1
ATOM 2412 O O . MET A 1 295 ? 3.359 0.179 14.602 1.00 98.31 295 MET A O 1
ATOM 2416 N N . LYS A 1 296 ? 5.368 0.776 13.804 1.00 97.88 296 LYS A N 1
ATOM 2417 C CA . LYS A 1 296 ? 5.636 1.733 14.885 1.00 97.88 296 LYS A CA 1
ATOM 2418 C C . LYS A 1 296 ? 4.585 2.847 14.924 1.00 97.88 296 LYS A C 1
ATOM 2420 O O . LYS A 1 296 ? 4.108 3.184 16.005 1.00 97.88 296 LYS A O 1
ATOM 2425 N N . GLN A 1 297 ? 4.208 3.410 13.774 1.00 95.75 297 GLN A N 1
ATOM 2426 C CA . GLN A 1 297 ? 3.186 4.462 13.716 1.00 95.75 297 GLN A CA 1
ATOM 2427 C C . GLN A 1 297 ? 1.805 3.949 14.136 1.00 95.75 297 GLN A C 1
ATOM 2429 O O . GLN A 1 297 ? 1.106 4.617 14.900 1.00 95.75 297 GLN A O 1
ATOM 2434 N N . VAL A 1 298 ? 1.427 2.748 13.696 1.00 96.62 298 VAL A N 1
ATOM 2435 C CA . VAL A 1 298 ? 0.144 2.139 14.063 1.00 96.62 298 VAL A CA 1
ATOM 2436 C C . VAL A 1 298 ? 0.082 1.836 15.560 1.00 96.62 298 VAL A C 1
ATOM 2438 O O . VAL A 1 298 ? -0.906 2.163 16.218 1.00 96.62 298 VAL A O 1
ATOM 2441 N N . LEU A 1 299 ? 1.152 1.282 16.135 1.00 96.88 299 LEU A N 1
ATOM 2442 C CA . LEU A 1 299 ? 1.217 0.994 17.569 1.00 96.88 299 LEU A CA 1
ATOM 2443 C C . LEU A 1 299 ? 1.124 2.262 18.426 1.00 96.88 299 LEU A C 1
ATOM 2445 O O . LEU A 1 299 ? 0.500 2.217 19.484 1.00 96.88 299 LEU A O 1
ATOM 2449 N N . ASN A 1 300 ? 1.642 3.403 17.958 1.00 94.19 300 ASN A N 1
ATOM 2450 C CA . ASN A 1 300 ? 1.441 4.682 18.645 1.00 94.19 300 ASN A CA 1
ATOM 2451 C C . ASN A 1 300 ? -0.051 5.056 18.730 1.00 94.19 300 ASN A C 1
ATOM 2453 O O . ASN A 1 300 ? -0.505 5.539 19.767 1.00 94.19 300 ASN A O 1
ATOM 2457 N N . VAL A 1 301 ? -0.838 4.803 17.676 1.00 92.25 301 VAL A N 1
ATOM 2458 C CA . VAL A 1 301 ? -2.298 5.026 17.692 1.00 92.25 301 VAL A CA 1
ATOM 2459 C C . VAL A 1 301 ? -2.995 4.046 18.628 1.00 92.25 301 VAL A C 1
ATOM 2461 O O . VAL A 1 301 ? -3.826 4.454 19.438 1.00 92.25 301 VAL A O 1
ATOM 2464 N N . VAL A 1 302 ? -2.626 2.765 18.580 1.00 93.19 302 VAL A N 1
ATOM 2465 C CA . VAL A 1 302 ? -3.152 1.743 19.498 1.00 93.19 302 VAL A CA 1
ATOM 2466 C C . VAL A 1 302 ? -2.869 2.108 20.957 1.00 93.19 302 VAL A C 1
ATOM 2468 O O . VAL A 1 302 ? -3.735 1.946 21.808 1.00 93.19 302 VAL A O 1
ATOM 2471 N N . GLN A 1 303 ? -1.688 2.630 21.271 1.00 92.00 303 GLN A N 1
ATOM 2472 C CA . GLN A 1 303 ? -1.302 2.992 22.639 1.00 92.00 303 GLN A CA 1
ATOM 2473 C C . GLN A 1 303 ? -1.833 4.360 23.075 1.00 92.00 303 GLN A C 1
ATOM 2475 O O . GLN A 1 303 ? -1.817 4.673 24.266 1.00 92.00 303 GLN A O 1
ATOM 2480 N N . SER A 1 304 ? -2.319 5.173 22.135 1.00 87.62 304 SER A N 1
ATOM 2481 C CA . SER A 1 304 ? -2.882 6.478 22.453 1.00 87.62 304 SER A CA 1
ATOM 2482 C C . SER A 1 304 ? -4.141 6.312 23.311 1.00 87.62 304 SER A C 1
ATOM 2484 O O . SER A 1 304 ? -5.018 5.503 22.972 1.00 87.62 304 SER A O 1
ATOM 2486 N N . PRO A 1 305 ? -4.253 7.058 24.425 1.00 79.75 305 PRO A N 1
ATOM 2487 C CA . PRO A 1 305 ? -5.453 7.032 25.235 1.00 79.75 305 PRO A CA 1
ATOM 2488 C C . PRO A 1 305 ? -6.607 7.591 24.407 1.00 79.75 305 PRO A C 1
ATOM 2490 O O . PRO A 1 305 ? -6.533 8.705 23.889 1.00 79.75 305 PRO A O 1
ATOM 2493 N N . SER A 1 306 ? -7.688 6.826 24.300 1.00 68.06 306 SER A N 1
ATOM 2494 C CA . SER A 1 306 ? -8.972 7.380 23.886 1.00 68.06 306 SER A CA 1
ATOM 2495 C C . SER A 1 306 ? -9.372 8.370 24.979 1.00 68.06 306 SER A C 1
ATOM 2497 O O . SER A 1 306 ? -9.510 7.966 26.138 1.00 68.06 306 SER A O 1
ATOM 2499 N N . SER A 1 307 ? -9.486 9.664 24.679 1.00 57.03 307 SER A N 1
ATOM 2500 C CA . SER A 1 307 ? -9.985 10.606 25.681 1.00 57.03 307 SER A CA 1
ATOM 2501 C C . SER A 1 307 ? -11.389 10.165 26.134 1.00 57.03 307 SER A C 1
ATOM 2503 O O . SER A 1 307 ? -12.224 9.758 25.329 1.00 57.03 307 SER A O 1
ATOM 2505 N N . LEU A 1 308 ? -11.559 10.153 27.459 1.00 52.22 308 LEU A N 1
ATOM 2506 C CA . LEU A 1 308 ? -12.637 9.566 28.271 1.00 52.22 308 LEU A CA 1
ATOM 2507 C C . LEU A 1 308 ? -14.077 9.991 27.879 1.00 52.22 308 LEU A C 1
ATOM 2509 O O . LEU A 1 308 ? -14.255 10.963 27.146 1.00 52.22 308 LEU A O 1
ATOM 2513 N N . PRO A 1 309 ? -15.113 9.256 28.347 1.00 45.94 309 PRO A N 1
ATOM 2514 C CA . PRO A 1 309 ? -16.438 9.233 27.736 1.00 45.94 309 PRO A CA 1
ATOM 2515 C C . PRO A 1 309 ? -17.212 10.527 27.986 1.00 45.94 309 PRO A C 1
ATOM 2517 O O . PRO A 1 309 ? -17.195 11.073 29.090 1.00 45.94 309 PRO A O 1
ATOM 2520 N N . LEU A 1 310 ? -17.952 10.978 26.974 1.00 38.31 310 LEU A N 1
ATOM 2521 C CA . LEU A 1 310 ? -19.054 11.903 27.201 1.00 38.31 310 LEU A CA 1
ATOM 2522 C C . LEU A 1 310 ? -20.222 11.112 27.799 1.00 38.31 310 LEU A C 1
ATOM 2524 O O . LEU A 1 310 ? -20.653 10.117 27.216 1.00 38.31 310 LEU A O 1
ATOM 2528 N N . LEU A 1 311 ? -20.631 11.558 28.990 1.00 35.12 311 LEU A N 1
ATOM 2529 C CA . LEU A 1 311 ? -21.856 11.210 29.714 1.00 35.12 311 LEU A CA 1
ATOM 2530 C C . LEU A 1 311 ? -23.091 11.144 28.807 1.00 35.12 311 LEU A C 1
ATOM 2532 O O . LEU A 1 311 ? -23.210 12.018 27.916 1.00 35.12 311 LEU A O 1
#

Foldseek 3Di:
DDDPPPPPPDDVCLLPPPLAAEPVPDDPVRLLCCLVVPPQLLAEEEEQAEAQFDLWDFFHSLLLSLVSQLLVLVLQVCCCPVPVRRYYYYYPVRHAAAAQAGCQFPRGDHFDLPDPTPVVVVVLVVVVVVLVSNHAFYEYRGRDPRRCVSCNQVCPPPPVRVVCCCVVPLHQYHYDNLQQDQFNHDPRSELLSLLLLVCQCPPDDSSSNSSSVSSVRDHGDLVCQVVCAAAAADDDVPDDRHNPFPVPDPPDDRTNIYHYYHNVLSQVLAADPVRHGDPDDRSVPRSVSSSVVRSVVSV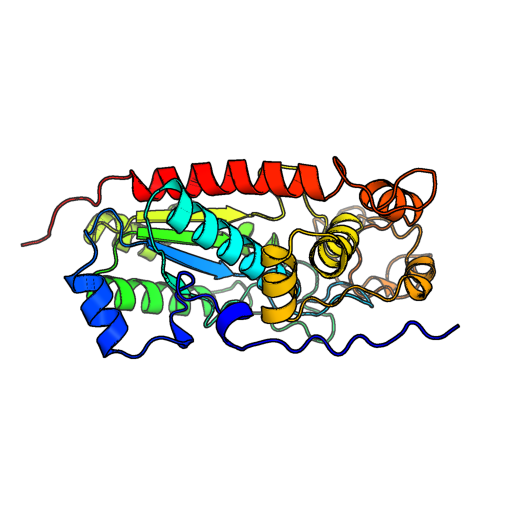VSSPDDRPDDDD

Nearest PDB structures (foldseek):
  3lub-assembly2_H  TM=7.054E-01  e=4.780E-09  Bacteroides fragilis NCTC 9343
  3a6g-assembly1_B  TM=7.189E-01  e=1.349E-07  Pseudomonas putida
  3a6j-assembly1_B  TM=7.402E-01  e=8.075E-07  Pseudomonas putida
  3a6g-assembly1_E  TM=7.223E-01  e=6.752E-07  Pseudomonas putida

Secondary structure (DSSP, 8-state):
-PPP-------HHHHS-TT-EEGGGS-HHHHHHHHHHS-TTT-EEE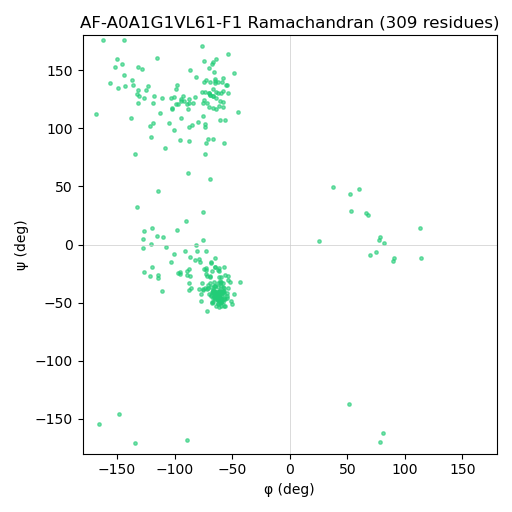EEE--B---TTTS-TTHHHHHHHHHHHHHHHHHHHHH---PEEE-TTTT-B--SS-TTSTT-BB---SSS-HHHHHHHHHHHHHHHTT--EEEEEE--HHHHHTTTTTT-S-SHHHHHHHHHH--EEEEEETTTSSSS---TT-HHHHHHHHHHHHTS-HHHHHHHHHTT--PPPTTTGGGSTT--PPPPTT-SS----GGGSTT----SS-----HHHHHHHHB-TTSSBPSSSHHHHHHHHHHHHHHHHHHHHHHSPPPPPP-

InterPro domains:
  IPR003785 Creatininase/formamide hydrolase [PF02633] (34-218)
  IPR003785 Creatininase/formamide hydrolase [PTHR35005] (30-182)
  IPR024087 Creatininase-like superfamily [G3DSA:3.40.50.10310] (35-267)
  IPR024087 Creatininase-like superfamily [SSF102215] (31-216)

Solvent-accessible surface area (backbone atoms only — not comparable to full-atom values): 17066 Å² total; per-residue (Å²): 132,85,76,82,80,76,79,76,84,77,51,70,58,73,61,53,42,87,70,67,40,42,53,95,77,51,53,72,66,56,53,52,49,46,55,75,70,42,57,75,67,51,41,36,38,37,32,22,27,15,25,23,28,33,24,21,87,72,50,55,35,50,44,25,22,32,53,13,40,38,54,46,51,53,49,37,52,47,32,35,75,78,66,75,27,64,33,36,37,43,56,94,60,15,50,67,24,32,57,66,39,31,63,78,40,84,72,32,49,63,51,59,82,67,92,73,29,69,60,56,57,52,50,52,54,49,53,55,51,44,40,76,70,65,51,42,34,39,36,36,35,27,32,38,70,31,39,36,68,72,50,66,58,56,62,69,76,69,57,67,59,65,46,40,39,32,73,76,66,26,38,44,75,54,58,47,50,53,46,61,39,53,47,76,57,50,52,60,48,9,37,55,46,57,39,41,41,36,36,32,52,74,69,43,62,67,72,47,22,34,38,23,53,70,50,69,53,69,50,68,62,72,89,56,48,74,79,49,46,73,41,61,72,79,76,57,90,92,53,86,73,68,56,73,54,52,71,78,40,87,93,48,72,80,50,54,44,47,35,32,28,42,62,67,59,34,43,60,37,46,27,43,98,87,65,47,75,49,89,70,51,51,48,64,44,38,51,51,37,22,49,53,42,50,48,53,57,52,50,51,56,48,69,46,78,65,57,76,84,83,128

pLDDT: mean 83.78, std 17.13, range [34.16, 98.69]

Sequence (311 aa):
MPHPKEELTIIPETLWPSHLLYWRRMGSRQISEYVEQTPSEKQLILFAWGVLEAHGPFLPVANDSHLASVAADEVAHRLFHDHHIQPIIFDSFADVGSPSATWEFPGAVAYSSHPVPVIQEIWEQTLSRMHKEGFRKFFLINGDGGNWMNHWARLKWDSSVIRDLTQKHGLVFSGSNWDQEGGEPFPHAGVLDHAFIAWASRFAPERIRLSALRHGLHPVDEALLPQIDGVNKLWLEGEKRRFTDWSRYKDQKEHRGVVEFSLERYRNLLYEEDGSPRQTGGVSADFEEKMKFLMKQVLNVVQSPSSLPLL

Organism: NCBI:txid1797590

Mean predicted aligned error: 7.49 Å

Radius of gyration: 20.25 Å; Cα contacts (8 Å, |Δi|>4): 547; chains: 1; bounding box: 48×52×57 Å